Protein 3FCD (pdb70)

Nearest PDB structures (foldseek):
  3fcd-assembly1_A  TM=1.009E+00  e=1.773E-25  uncultured bacterium
  4nb1-assembly1_B  TM=3.952E-01  e=1.319E-06  Staphylococcus aureus subsp. aureus N315
  4nb0-assembly1_B  TM=3.942E-01  e=2.848E-06  Staphylococcus aureus subsp. aureus N315
  1npb-assembly2_D  TM=3.810E-01  e=2.848E-06  Serratia marcescens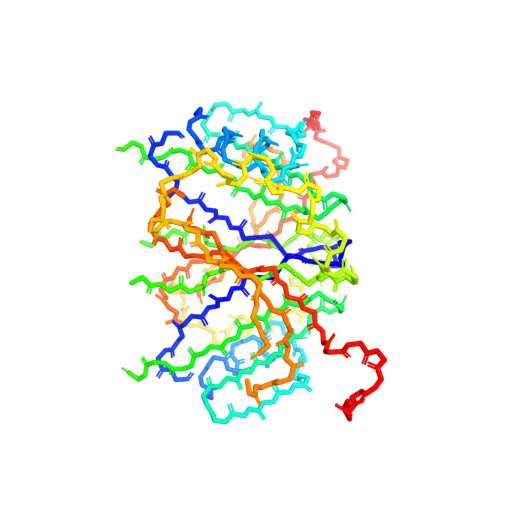
  4nb1-assembly1_A  TM=3.763E-01  e=5.771E-06  Staphylococcus aureus subsp. aureus N315

Radius of gyration: 18.08 Å; Cα contacts (8 Å, |Δi|>4): 474; chains: 2; bounding box: 39×31×52 Å

B-factor: mean 20.08, std 7.24, range [4.89, 47.61]

Solvent-accessible surface area: 12160 Å² total

CATH classification: 3.10.180.10

Secondary structure (DSSP, 8-state):
--EEEEEEEE---HHHIIIIIIT--EEEEEETTEEEEEETTEEEEEEE----EEEEEE-S-HHHHHHHHHHHHTTS-GGGEEEEE---SEEEEEE---S-EEEEEEE--TTS--/--EEEEEEEE---HHHIIIIIIT--EEEEEETTEEEEEETTEEEEEEE----EEEEEE-S-HHHHHHHHHHHHTTS-GGGB---B---SEEEEEE---S-EEEEEEE--TTS----

Organism: NCBI:txid77133

InterPro domains:
  IPR000335 Bleomycin resistance protein [cd08349] (8-121)
  IPR004360 Glyoxalase/fosfomycin resistance/dioxygenase domain [PF00903] (11-118)
  IPR029068 Glyoxalase/Bleomycin resistance protein/Dihydroxybiphenyl dioxygenase [G3DSA:3.10.180.10] (1-124)
  IPR029068 Glyoxalase/Bleomycin resistance protein/Dihydroxybiphenyl dioxygenase [SSF54593] (7-120)
  IPR037523 Vicinal oxygen chelate (VOC), core domain [PS51819] (3-122)

Structure (mmCIF, N/CA/C/O backbone):
data_3FCD
#
_entry.id   3FCD
#
_cell.length_a   45.630
_cell.length_b   37.277
_cell.length_c   72.117
_cell.angle_alpha   90.00
_cell.angle_beta   98.70
_cell.angle_gamma   90.00
#
_symmetry.space_group_name_H-M   'P 1 21 1'
#
loop_
_entity.id
_entity.type
_entity.pdbx_description
1 polymer Lyase
2 water water
#
loop_
_atom_site.group_PDB
_atom_site.id
_atom_site.type_symbol
_atom_site.label_atom_id
_atom_site.label_alt_id
_atom_site.label_comp_id
_atom_site.label_asym_id
_atom_site.label_entity_id
_atom_site.label_seq_id
_atom_site.pdbx_PDB_ins_code
_atom_site.Cartn_x
_atom_site.Cartn_y
_atom_site.Cartn_z
_atom_site.occupancy
_atom_site.B_iso_or_equiv
_atom_site.auth_seq_id
_atom_site.auth_comp_id
_atom_site.auth_asym_id
_atom_site.auth_atom_id
_atom_site.pdbx_PDB_model_num
ATOM 1 N N . ILE A 1 6 ? 5.966 9.512 43.596 1.00 25.33 4 ILE A N 1
ATOM 2 C CA . ILE A 1 6 ? 5.768 8.372 44.544 1.00 24.29 4 ILE A CA 1
ATOM 3 C C . ILE A 1 6 ? 4.833 8.817 45.663 1.00 24.03 4 ILE A C 1
ATOM 4 O O . ILE A 1 6 ? 5.241 9.514 46.591 1.00 25.01 4 ILE A O 1
ATOM 9 N N . HIS A 1 7 ? 3.580 8.393 45.578 1.00 21.19 5 HIS A N 1
ATOM 10 C CA . HIS A 1 7 ? 2.570 8.789 46.548 1.00 21.11 5 HIS A CA 1
ATOM 11 C C . HIS A 1 7 ? 2.519 8.001 47.854 1.00 20.00 5 HIS A C 1
ATOM 12 O O . HIS A 1 7 ? 2.351 8.587 48.923 1.00 18.98 5 HIS A O 1
ATOM 19 N N . GLN A 1 8 ? 2.655 6.681 47.774 1.00 16.90 6 GLN A N 1
ATOM 20 C CA . GLN A 1 8 ? 2.634 5.844 48.971 1.00 13.68 6 GLN A CA 1
ATOM 21 C C . GLN A 1 8 ? 3.053 4.416 48.658 1.00 12.81 6 GLN A C 1
ATOM 22 O O . GLN A 1 8 ? 3.123 4.013 47.498 1.00 10.00 6 GLN A O 1
ATOM 28 N N . ILE A 1 9 ? 3.366 3.673 49.713 1.00 10.78 7 ILE A N 1
ATOM 29 C CA . ILE A 1 9 ? 3.751 2.271 49.614 1.00 10.23 7 ILE A CA 1
ATOM 30 C C . ILE A 1 9 ? 2.710 1.562 50.466 1.00 8.97 7 ILE A C 1
ATOM 31 O O . ILE A 1 9 ? 2.693 1.723 51.679 1.00 9.61 7 ILE A O 1
ATOM 36 N N . THR A 1 10 ? 1.831 0.789 49.848 1.00 8.87 8 THR A N 1
ATOM 37 C CA . THR A 1 10 ? 0.817 0.120 50.647 1.00 8.86 8 THR A CA 1
ATOM 38 C C . THR A 1 10 ? 1.029 -1.370 50.752 1.00 8.78 8 THR A C 1
ATOM 39 O O . THR A 1 10 ? 1.390 -2.027 49.778 1.00 9.71 8 THR A O 1
ATOM 43 N N . PRO A 1 11 ? 0.822 -1.922 51.952 1.00 9.70 9 PRO A N 1
ATOM 44 C CA . PRO A 1 11 ? 0.981 -3.364 52.105 1.00 8.37 9 PRO A CA 1
ATOM 45 C C . PRO A 1 11 ? -0.218 -3.929 51.331 1.00 9.76 9 PRO A C 1
ATOM 46 O O . PRO A 1 11 ? -1.230 -3.240 51.177 1.00 9.97 9 PRO A O 1
ATOM 50 N N . PHE A 1 12 ? -0.111 -5.153 50.832 1.00 9.52 10 PHE A N 1
ATOM 51 C CA . PHE A 1 12 ? -1.229 -5.774 50.120 1.00 10.78 10 PHE A CA 1
ATOM 52 C C . PHE A 1 12 ? -1.403 -7.118 50.802 1.00 10.72 10 PHE A C 1
ATOM 53 O O . PHE A 1 12 ? -0.637 -8.052 50.563 1.00 13.14 10 PHE A O 1
ATOM 61 N N . LEU A 1 13 ? -2.403 -7.197 51.675 1.00 10.13 11 LEU A N 1
ATOM 62 C CA . LEU A 1 13 ? -2.659 -8.407 52.444 1.00 10.81 11 LEU A CA 1
ATOM 63 C C . LEU A 1 13 ? -3.660 -9.330 51.760 1.00 11.39 11 LEU A C 1
ATOM 64 O O . LEU A 1 13 ? -4.565 -8.873 51.079 1.00 10.77 11 LEU A O 1
ATOM 69 N N . HIS A 1 14 ? -3.468 -10.632 51.946 1.00 13.44 12 HIS A N 1
ATOM 70 C CA . HIS A 1 14 ? -4.343 -11.644 51.376 1.00 14.26 12 HIS A CA 1
ATOM 71 C C . HIS A 1 14 ? -4.957 -12.343 52.573 1.00 15.07 12 HIS A C 1
ATOM 72 O O . HIS A 1 14 ? -4.287 -13.109 53.269 1.00 17.16 12 HIS A O 1
ATOM 79 N N . ILE A 1 15 ? -6.235 -12.061 52.807 1.00 15.93 13 ILE A N 1
ATOM 80 C CA . ILE A 1 15 ? -6.949 -12.590 53.960 1.00 17.73 13 ILE A CA 1
ATOM 81 C C . ILE A 1 15 ? -8.072 -13.593 53.674 1.00 19.33 13 ILE A C 1
ATOM 82 O O . ILE A 1 15 ? -8.703 -13.552 52.620 1.00 19.44 13 ILE A O 1
ATOM 87 N N . PRO A 1 16 ? -8.330 -14.503 54.632 1.00 20.43 14 PRO A N 1
ATOM 88 C CA . PRO A 1 16 ? -9.340 -15.570 54.602 1.00 22.47 14 PRO A CA 1
ATOM 89 C C . PRO A 1 16 ? -10.786 -15.120 54.426 1.00 21.48 14 PRO A C 1
ATOM 90 O O . PRO A 1 16 ? -11.557 -15.763 53.716 1.00 23.44 14 PRO A O 1
ATOM 94 N N . ASP A 1 17 ? -11.153 -14.025 55.081 1.00 22.01 15 ASP A N 1
ATOM 95 C CA . ASP A 1 17 ? -12.525 -13.529 55.018 1.00 21.71 15 ASP A CA 1
ATOM 96 C C . ASP A 1 17 ? -12.584 -12.003 55.035 1.00 20.26 15 ASP A C 1
ATOM 97 O O . ASP A 1 17 ? -12.113 -11.368 55.978 1.00 20.56 15 ASP A O 1
ATOM 110 N N . GLN A 1 19 ? -15.174 -9.772 55.445 1.00 22.87 17 GLN A N 1
ATOM 111 C CA . GLN A 1 19 ? -15.896 -9.138 56.540 1.00 23.32 17 GLN A CA 1
ATOM 112 C C . GLN A 1 19 ? -15.100 -9.143 57.842 1.00 21.81 17 GLN A C 1
ATOM 113 O O . GLN A 1 19 ? -15.073 -8.149 58.556 1.00 20.76 17 GLN A O 1
ATOM 119 N N . GLU A 1 20 ? -14.449 -10.261 58.149 1.00 22.24 18 GLU A N 1
ATOM 120 C CA . GLU A 1 20 ? -13.660 -10.355 59.369 1.00 22.50 18 GLU A CA 1
ATOM 121 C C . GLU A 1 20 ? -12.478 -9.392 59.336 1.00 21.39 18 GLU A C 1
ATOM 122 O O . GLU A 1 20 ? -12.099 -8.796 60.344 1.00 19.90 18 GLU A O 1
ATOM 128 N N . ALA A 1 21 ? -11.893 -9.231 58.151 1.00 20.46 19 ALA A N 1
ATOM 129 C CA . ALA A 1 21 ? -10.757 -8.336 57.979 1.00 18.95 19 ALA A CA 1
ATOM 130 C C . ALA A 1 21 ? -11.216 -6.880 58.052 1.00 17.73 19 ALA A C 1
ATOM 131 O O . ALA A 1 21 ? -10.507 -6.026 58.579 1.00 18.23 19 ALA A O 1
ATOM 133 N N . LEU A 1 22 ? -12.407 -6.588 57.536 1.00 17.43 20 LEU A N 1
ATOM 134 C CA . LEU A 1 22 ? -12.895 -5.211 57.583 1.00 16.79 20 LEU A CA 1
ATOM 135 C C . LEU A 1 22 ? -13.236 -4.837 59.022 1.00 17.96 20 LEU A C 1
ATOM 136 O O . LEU A 1 22 ? -13.016 -3.705 59.450 1.00 19.18 20 LEU A O 1
ATOM 141 N N . THR A 1 23 ? -13.764 -5.800 59.770 1.00 18.98 21 THR A N 1
ATOM 142 C CA . THR A 1 23 ? -14.114 -5.566 61.164 1.00 21.67 21 THR A CA 1
ATOM 143 C C . THR A 1 23 ? -12.852 -5.199 61.939 1.00 19.60 21 THR A C 1
ATOM 144 O O . THR A 1 23 ? -12.859 -4.274 62.746 1.00 20.37 21 THR A O 1
ATOM 148 N N . LEU A 1 24 ? -11.763 -5.919 61.691 1.00 18.18 22 LEU A N 1
ATOM 149 C CA . LEU A 1 24 ? -10.514 -5.621 62.384 1.00 16.17 22 LEU A CA 1
ATOM 150 C C . LEU A 1 24 ? -9.951 -4.254 61.990 1.00 14.19 22 LEU A C 1
ATOM 151 O O . LEU A 1 24 ? -9.815 -3.362 62.825 1.00 13.38 22 LEU A O 1
ATOM 156 N N . PHE A 1 25 ? -9.631 -4.080 60.714 1.00 13.76 23 PHE A N 1
ATOM 157 C CA . PHE A 1 25 ? -9.052 -2.814 60.267 1.00 13.89 23 PHE A CA 1
ATOM 158 C C . PHE A 1 25 ? -9.926 -1.570 60.402 1.00 14.80 23 PHE A C 1
ATOM 159 O O . PHE A 1 25 ? -9.452 -0.527 60.857 1.00 14.68 23 PHE A O 1
ATOM 167 N N . CYS A 1 26 ? -11.191 -1.671 60.010 1.00 15.52 24 CYS A N 1
ATOM 168 C CA . CYS A 1 26 ? -12.090 -0.525 60.077 1.00 17.42 24 CYS A CA 1
ATOM 169 C C . CYS A 1 26 ? -12.701 -0.297 61.455 1.00 18.26 24 CYS A C 1
ATOM 170 O O . CYS A 1 26 ? -12.507 0.753 62.062 1.00 18.64 24 CYS A O 1
ATOM 173 N N . ASP A 1 27 ? -13.436 -1.285 61.949 1.00 20.56 25 ASP A N 1
ATOM 174 C CA . ASP A 1 27 ? -14.102 -1.159 63.241 1.00 22.57 25 ASP A CA 1
ATOM 175 C C . ASP A 1 27 ? -13.177 -1.129 64.455 1.00 21.06 25 ASP A C 1
ATOM 176 O O . ASP A 1 27 ? -13.435 -0.410 65.417 1.00 22.43 25 ASP A O 1
ATOM 181 N N . THR A 1 28 ? -12.087 -1.883 64.413 1.00 18.97 26 THR A N 1
ATOM 182 C CA . THR A 1 28 ? -11.179 -1.907 65.550 1.00 17.30 26 THR A CA 1
ATOM 183 C C . THR A 1 28 ? -10.005 -0.934 65.443 1.00 15.9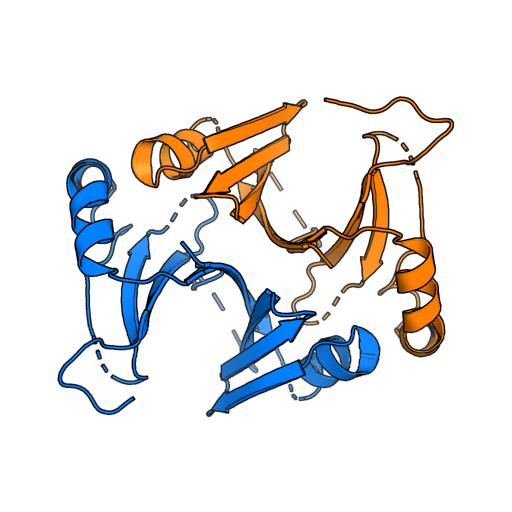0 26 THR A C 1
ATOM 184 O O . THR A 1 28 ? -9.742 -0.170 66.373 1.00 17.13 26 THR A O 1
ATOM 188 N N . LEU A 1 29 ? -9.318 -0.932 64.305 1.00 14.24 27 LEU A N 1
ATOM 189 C CA . LEU A 1 29 ? -8.163 -0.059 64.131 1.00 13.16 27 LEU A CA 1
ATOM 190 C C . LEU A 1 29 ? -8.449 1.334 63.565 1.00 13.10 27 LEU A C 1
ATOM 191 O O . LEU A 1 29 ? -7.586 2.203 63.606 1.00 14.41 27 LEU A O 1
ATOM 196 N N . GLY A 1 30 ? -9.646 1.545 63.036 1.00 15.50 28 GLY A N 1
ATOM 197 C CA . GLY A 1 30 ? -9.999 2.861 62.522 1.00 16.39 28 GLY A CA 1
ATOM 198 C C . GLY A 1 30 ? -9.814 3.158 61.046 1.00 15.95 28 GLY A C 1
ATOM 199 O O . GLY A 1 30 ? -9.920 4.312 60.635 1.00 16.72 28 GLY A O 1
ATOM 200 N N . PHE A 1 31 ? -9.536 2.143 60.239 1.00 16.53 29 PHE A N 1
ATOM 201 C CA . PHE A 1 31 ? -9.365 2.358 58.804 1.00 18.44 29 PHE A CA 1
ATOM 202 C C . PHE A 1 31 ? -10.702 2.666 58.139 1.00 20.66 29 PHE A C 1
ATOM 203 O O . PHE A 1 31 ? -11.756 2.299 58.656 1.00 20.31 29 PHE A O 1
ATOM 211 N N . GLU A 1 32 ? -10.639 3.329 56.986 1.00 22.84 30 GLU A N 1
ATOM 212 C CA . GLU A 1 32 ? -11.823 3.663 56.199 1.00 25.26 30 GLU A CA 1
ATOM 213 C C . GLU A 1 32 ? -11.809 2.880 54.893 1.00 25.33 30 GLU A C 1
ATOM 214 O O . GLU A 1 32 ? -10.810 2.882 54.175 1.00 25.23 30 GLU A O 1
ATOM 220 N N . LEU A 1 33 ? -12.913 2.200 54.592 1.00 25.26 31 LEU A N 1
ATOM 221 C CA . LEU A 1 33 ? -13.014 1.444 53.350 1.00 26.18 31 LEU A CA 1
ATOM 222 C C . LEU A 1 33 ? -13.260 2.497 52.273 1.00 26.52 31 LEU A C 1
ATOM 223 O O . LEU A 1 33 ? -14.182 3.300 52.393 1.00 28.22 31 LEU A O 1
ATOM 228 N N . LYS A 1 34 ? -12.423 2.516 51.239 1.00 25.95 32 LYS A N 1
ATOM 229 C CA . LYS A 1 34 ? -12.563 3.505 50.171 1.00 26.05 32 LYS A CA 1
ATOM 230 C C . LYS A 1 34 ? -13.084 2.909 48.872 1.00 26.45 32 LYS A C 1
ATOM 231 O O . LYS A 1 34 ? -13.618 3.615 48.029 1.00 27.91 32 LYS A O 1
ATOM 237 N N . TYR A 1 35 ? -12.913 1.610 48.696 1.00 26.51 33 TYR A N 1
ATOM 238 C CA . TYR A 1 35 ? -13.393 0.962 47.486 1.00 26.34 33 TYR A CA 1
ATOM 239 C C . TYR A 1 35 ? -13.362 -0.527 47.685 1.00 25.98 33 TYR A C 1
ATOM 240 O O . TYR A 1 35 ? -12.449 -1.057 48.310 1.00 23.37 33 TYR A O 1
ATOM 249 N N . ARG A 1 36 ? -14.363 -1.205 47.146 1.00 27.02 34 ARG A N 1
ATOM 250 C CA . ARG A 1 36 ? -14.413 -2.649 47.244 1.00 27.22 34 ARG A CA 1
ATOM 251 C C . ARG A 1 36 ? -15.028 -3.233 45.977 1.00 28.69 34 ARG A C 1
ATOM 252 O O . ARG A 1 36 ? -15.942 -2.640 45.390 1.00 30.62 34 ARG A O 1
ATOM 260 N N . HIS A 1 37 ? -14.500 -4.376 45.544 1.00 28.73 35 HIS A N 1
ATOM 261 C CA . HIS A 1 37 ? -15.007 -5.070 44.358 1.00 29.03 35 HIS A CA 1
ATOM 262 C C . HIS A 1 37 ? -14.551 -6.511 44.328 1.00 29.73 35 HIS A C 1
ATOM 263 O O . HIS A 1 37 ? -13.339 -6.800 44.299 1.00 28.69 35 HIS A O 1
ATOM 270 N N . SER A 1 38 ? -15.523 -7.415 44.302 1.00 28.99 36 SER A N 1
ATOM 271 C CA . SER A 1 38 ? -15.220 -8.830 44.293 1.00 30.25 36 SER A CA 1
ATOM 272 C C . SER A 1 38 ? -14.559 -9.122 45.623 1.00 28.60 36 SER A C 1
ATOM 273 O O . SER A 1 38 ? -15.104 -8.807 46.680 1.00 28.10 36 SER A O 1
ATOM 276 N N . ASN A 1 39 ? -13.366 -9.687 45.573 1.00 27.75 37 ASN A N 1
ATOM 277 C CA . ASN A 1 39 ? -12.652 -9.995 46.797 1.00 26.63 37 ASN A CA 1
ATOM 278 C C . ASN A 1 39 ? -11.551 -8.971 47.088 1.00 25.04 37 ASN A C 1
ATOM 279 O O . ASN A 1 39 ? -10.707 -9.192 47.954 1.00 24.58 37 ASN A O 1
ATOM 284 N N . TYR A 1 40 ? -11.572 -7.846 46.380 1.00 24.52 38 TYR A N 1
ATOM 285 C CA . TYR A 1 40 ? -10.569 -6.799 46.576 1.00 23.81 38 TYR A CA 1
ATOM 286 C C . TYR A 1 40 ? -11.136 -5.582 47.295 1.00 22.83 38 TYR A C 1
ATOM 287 O O . TYR A 1 40 ? -12.282 -5.198 47.076 1.00 23.41 38 TYR A O 1
ATOM 296 N N . ALA A 1 41 ? -10.322 -4.986 48.164 1.00 21.39 39 ALA A N 1
ATOM 297 C CA . ALA A 1 41 ? -10.727 -3.802 48.911 1.00 21.01 39 ALA A CA 1
ATOM 298 C C . ALA A 1 41 ? -9.542 -2.877 49.136 1.00 19.58 39 ALA A C 1
ATOM 299 O O . ALA A 1 41 ? -8.411 -3.333 49.304 1.00 19.74 39 ALA A O 1
ATOM 301 N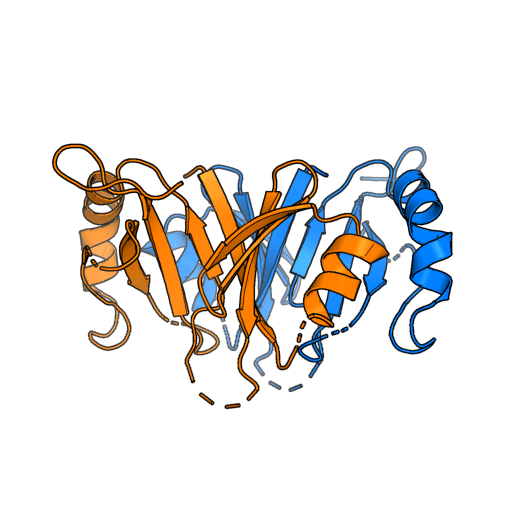 N . TYR A 1 42 ? -9.808 -1.575 49.131 1.00 19.06 40 TYR A N 1
ATOM 302 C CA . TYR A 1 42 ? -8.774 -0.577 49.367 1.00 18.25 40 TYR A CA 1
ATOM 303 C C . TYR A 1 42 ? -9.205 0.342 50.508 1.00 19.88 40 TYR A C 1
ATOM 304 O O . TYR A 1 42 ? -10.221 1.031 50.411 1.00 20.41 40 TYR A O 1
ATOM 313 N N . LEU A 1 43 ? -8.434 0.348 51.592 1.00 17.66 41 LEU A N 1
ATOM 314 C CA . LEU A 1 43 ? -8.754 1.183 52.742 1.00 18.26 41 LEU A CA 1
ATOM 315 C C . LEU A 1 43 ? -7.650 2.184 53.024 1.00 16.78 41 LEU A C 1
ATOM 316 O O . LEU A 1 43 ? -6.551 2.090 52.471 1.00 17.85 41 LEU A O 1
ATOM 321 N N . GLU A 1 44 ? -7.958 3.151 53.878 1.00 16.39 42 GLU A N 1
ATOM 322 C CA . GLU A 1 44 ? -6.996 4.167 54.260 1.00 15.86 42 GLU A CA 1
ATOM 323 C C . GLU A 1 44 ? -7.138 4.513 55.728 1.00 17.83 42 GLU A C 1
ATOM 324 O O . GLU A 1 44 ? -8.245 4.544 56.273 1.00 17.59 42 GLU A O 1
ATOM 330 N N . LEU A 1 45 ? -6.001 4.757 56.365 1.00 18.56 43 LEU A N 1
ATOM 331 C CA . LEU A 1 45 ? -5.961 5.164 57.761 1.00 19.51 43 LEU A CA 1
ATOM 332 C C . LEU A 1 45 ? -5.305 6.536 57.711 1.00 19.93 43 LEU A C 1
ATOM 333 O O . LEU A 1 45 ? -4.120 6.652 57.401 1.00 18.48 43 LEU A O 1
ATOM 338 N N . SER A 1 46 ? -6.078 7.578 57.986 1.00 20.43 44 SER A N 1
ATOM 339 C CA . SER A 1 46 ? -5.537 8.929 57.946 1.00 20.82 44 SER A CA 1
ATOM 340 C C . SER A 1 46 ? -4.839 9.171 56.598 1.00 19.63 44 SER A C 1
ATOM 341 O O . SER A 1 46 ? -3.737 9.712 56.540 1.00 18.83 44 SER A O 1
ATOM 344 N N . GLY A 1 47 ? -5.483 8.739 55.515 1.00 20.23 45 GLY A N 1
ATOM 345 C CA . GLY A 1 47 ? -4.927 8.932 54.183 1.00 20.05 45 GLY A CA 1
ATOM 346 C C . GLY A 1 47 ? -3.847 7.963 53.722 1.00 20.29 45 GLY A C 1
ATOM 347 O O . GLY A 1 47 ? -3.353 8.074 52.598 1.00 20.36 45 GLY A O 1
ATOM 348 N N . CYS A 1 48 ? -3.468 7.021 54.575 1.00 18.98 46 CYS A N 1
ATOM 349 C CA . CYS A 1 48 ? -2.437 6.046 54.216 1.00 17.29 46 CYS A CA 1
ATOM 350 C C . CYS A 1 48 ? -3.101 4.762 53.740 1.00 16.19 46 CYS A C 1
ATOM 351 O O . CYS A 1 48 ? -3.935 4.190 54.438 1.00 14.85 46 CYS A O 1
ATOM 354 N N . GLY A 1 49 ? -2.719 4.309 52.550 1.00 13.39 47 GLY A N 1
ATOM 355 C CA . GLY A 1 49 ? -3.328 3.126 51.976 1.00 13.50 47 GLY A CA 1
ATOM 356 C C . GLY A 1 49 ? -2.950 1.744 52.477 1.00 13.80 47 GLY A C 1
ATOM 357 O O . GLY A 1 49 ? -1.837 1.499 52.943 1.00 14.05 47 GLY A O 1
ATOM 358 N N . LEU A 1 50 ? -3.922 0.848 52.372 1.00 14.09 48 LEU A N 1
ATOM 359 C CA . LEU A 1 50 ? -3.789 -0.556 52.739 1.00 13.83 48 LEU A CA 1
ATOM 360 C C . LEU A 1 50 ? -4.730 -1.310 51.796 1.00 15.00 48 LEU A C 1
ATOM 361 O O . LEU A 1 50 ? -5.911 -0.982 51.695 1.00 16.35 48 LEU A O 1
ATOM 366 N N . ARG A 1 51 ? -4.205 -2.311 51.100 1.00 13.44 49 ARG A N 1
ATOM 367 C CA . ARG A 1 51 ? -5.015 -3.087 50.175 1.00 15.03 49 ARG A CA 1
ATOM 368 C C . ARG A 1 51 ? -5.275 -4.481 50.728 1.00 15.69 49 ARG A C 1
ATOM 369 O O . ARG A 1 51 ? -4.427 -5.040 51.421 1.00 13.36 49 ARG A O 1
ATOM 377 N N . LEU A 1 52 ? -6.446 -5.038 50.414 1.00 14.56 50 LEU A N 1
ATOM 378 C CA . LEU A 1 52 ? -6.824 -6.364 50.879 1.00 16.11 50 LEU A CA 1
ATOM 379 C C . LEU A 1 52 ? -7.409 -7.219 49.759 1.00 16.38 50 LEU A C 1
ATOM 380 O O . LEU A 1 52 ? -8.068 -6.709 48.852 1.00 14.90 50 LEU A O 1
ATOM 385 N N . LEU A 1 53 ? -7.147 -8.521 49.829 1.00 17.91 51 LEU A N 1
ATOM 386 C CA . LEU A 1 53 ? -7.681 -9.466 48.857 1.00 19.24 51 LEU A CA 1
ATOM 387 C C . LEU A 1 53 ? -8.099 -10.723 49.619 1.00 19.67 51 LEU A C 1
ATOM 388 O O . LEU A 1 53 ? -7.333 -11.273 50.412 1.00 18.05 51 LEU A O 1
ATOM 393 N N . GLU A 1 54 ? -9.332 -11.167 49.401 1.00 22.02 52 GLU A N 1
ATOM 394 C CA . GLU A 1 54 ? -9.806 -12.371 50.083 1.00 23.82 52 GLU A CA 1
ATOM 395 C C . GLU A 1 54 ? -9.493 -13.627 49.335 1.00 24.93 52 GLU A C 1
ATOM 396 O O . GLU A 1 54 ? -9.855 -13.791 48.160 1.00 26.60 52 GLU A O 1
ATOM 402 N N . GLU A 1 55 ? -8.828 -14.529 50.043 1.00 27.13 53 GLU A N 1
ATOM 403 C CA . GLU A 1 55 ? -8.434 -15.821 49.506 1.00 30.01 53 GLU A CA 1
ATOM 404 C C . GLU A 1 55 ? -8.957 -16.872 50.480 1.00 32.42 53 GLU A C 1
ATOM 405 O O . GLU A 1 55 ? -8.217 -17.396 51.320 1.00 31.92 53 GLU A O 1
ATOM 411 N N . PRO A 1 56 ? -10.261 -17.195 50.370 1.00 34.00 54 PRO A N 1
ATOM 412 C CA . PRO A 1 56 ? -10.943 -18.169 51.230 1.00 35.25 54 PRO A CA 1
ATOM 413 C C . PRO A 1 56 ? -10.098 -19.335 51.777 1.00 36.56 54 PRO A C 1
ATOM 414 O O . PRO A 1 56 ? -9.316 -19.986 51.065 1.00 38.72 54 PRO A O 1
ATOM 418 N N . ALA A 1 66 ? 2.877 -17.436 45.634 1.00 25.21 64 ALA A N 1
ATOM 419 C CA . ALA A 1 66 ? 3.436 -16.086 45.650 1.00 26.16 64 ALA A CA 1
ATOM 420 C C . ALA A 1 66 ? 2.462 -15.102 45.017 1.00 24.55 64 ALA A C 1
ATOM 421 O O . ALA A 1 66 ? 1.790 -15.429 44.040 1.00 26.50 64 ALA A O 1
ATOM 423 N N . ARG A 1 67 ? 2.389 -13.900 45.580 1.00 23.59 65 ARG A N 1
ATOM 424 C CA . ARG A 1 67 ? 1.515 -12.855 45.055 1.00 22.49 65 ARG A CA 1
ATOM 425 C C . ARG A 1 67 ? 2.000 -11.457 45.433 1.00 19.64 65 ARG A C 1
ATOM 426 O O . ARG A 1 67 ? 3.047 -11.308 46.058 1.00 17.27 65 ARG A O 1
ATOM 434 N N . VAL A 1 68 ? 1.230 -10.441 45.048 1.00 15.98 66 VAL A N 1
ATOM 435 C CA . VAL A 1 68 ? 1.581 -9.052 45.335 1.00 13.90 66 VAL A CA 1
ATOM 436 C C . VAL A 1 68 ? 1.352 -8.713 46.805 1.00 12.90 66 VAL A C 1
ATOM 437 O O . VAL A 1 68 ? 0.223 -8.752 47.290 1.00 14.33 66 VAL A O 1
ATOM 441 N N . ALA A 1 69 ? 2.433 -8.377 47.500 1.00 11.22 67 ALA A N 1
ATOM 442 C CA . ALA A 1 69 ? 2.377 -8.036 48.915 1.00 10.26 67 ALA A CA 1
ATOM 443 C C . ALA A 1 69 ? 2.630 -6.548 49.129 1.00 10.37 67 ALA A C 1
ATOM 444 O O . ALA A 1 69 ? 2.450 -6.036 50.230 1.00 11.26 67 ALA A O 1
ATOM 446 N N . ILE A 1 70 ? 3.057 -5.862 48.074 1.00 8.58 68 ILE A N 1
ATOM 447 C CA . ILE A 1 70 ? 3.320 -4.433 48.156 1.00 8.66 68 ILE A CA 1
ATOM 448 C C . ILE A 1 70 ? 2.857 -3.750 46.881 1.00 9.69 68 ILE A C 1
ATOM 449 O O . ILE A 1 70 ? 3.084 -4.251 45.783 1.00 8.26 68 ILE A O 1
ATOM 454 N N . CYS A 1 71 ? 2.196 -2.611 47.049 1.00 9.24 69 CYS A N 1
ATOM 455 C CA . CYS A 1 71 ? 1.720 -1.812 45.932 1.00 12.60 69 CYS A CA 1
ATOM 456 C C . CYS A 1 71 ? 2.209 -0.394 46.114 1.00 13.23 69 CYS A C 1
ATOM 457 O O . CYS A 1 71 ? 1.871 0.250 47.108 1.00 12.59 69 CYS A O 1
ATOM 460 N N . ILE A 1 72 ? 2.992 0.101 45.156 1.00 11.59 70 ILE A N 1
ATOM 461 C CA . ILE A 1 72 ? 3.500 1.464 45.233 1.00 10.82 70 ILE A CA 1
ATOM 462 C C . ILE A 1 72 ? 2.722 2.359 44.259 1.00 12.51 70 ILE A C 1
ATOM 463 O O . ILE A 1 72 ? 2.856 2.242 43.034 1.00 11.68 70 ILE A O 1
ATOM 468 N N . ASP A 1 73 ? 1.887 3.230 44.824 1.00 11.70 71 ASP A N 1
ATOM 469 C CA . ASP A 1 73 ? 1.059 4.144 44.036 1.00 14.25 71 ASP A CA 1
ATOM 470 C C . ASP A 1 73 ? 1.886 5.318 43.537 1.00 14.13 71 ASP A C 1
ATOM 471 O O . ASP A 1 73 ? 2.516 6.022 44.321 1.00 14.34 71 ASP A O 1
ATOM 476 N N . VAL A 1 74 ? 1.885 5.520 42.224 1.00 15.79 72 VAL A N 1
ATOM 477 C CA . VAL A 1 74 ? 2.650 6.608 41.630 1.00 15.83 72 VAL A CA 1
ATOM 478 C C . VAL 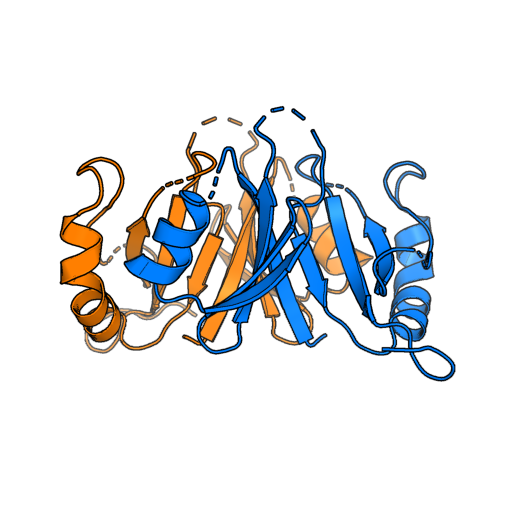A 1 74 ? 1.857 7.351 40.558 1.00 17.51 72 VAL A C 1
ATOM 479 O O . VAL A 1 74 ? 0.747 6.964 40.191 1.00 18.98 72 VAL A O 1
ATOM 483 N N . SER A 1 75 ? 2.444 8.432 40.073 1.00 19.79 73 SER A N 1
ATOM 484 C CA . SER A 1 75 ? 1.858 9.229 39.006 1.00 22.22 73 SER A CA 1
ATOM 485 C C . SER A 1 75 ? 2.869 9.129 37.870 1.00 21.67 73 SER A C 1
ATOM 486 O O . SER A 1 75 ? 4.062 8.967 38.118 1.00 22.01 73 SER A O 1
ATOM 489 N N . ASP A 1 76 ? 2.406 9.199 36.629 1.00 23.19 74 ASP A N 1
ATOM 490 C CA . ASP A 1 76 ? 3.314 9.118 35.493 1.00 23.16 74 ASP A CA 1
ATOM 491 C C . ASP A 1 76 ? 4.193 7.872 35.625 1.00 22.22 74 ASP A C 1
ATOM 492 O O . ASP A 1 76 ? 5.421 7.965 35.667 1.00 21.37 74 ASP A O 1
ATOM 497 N N . ILE A 1 77 ? 3.559 6.708 35.685 1.00 21.06 75 ILE A N 1
ATOM 498 C CA . ILE A 1 77 ? 4.286 5.455 35.826 1.00 20.72 75 ILE A CA 1
ATOM 499 C C . ILE A 1 77 ? 5.147 5.168 34.597 1.00 20.11 75 ILE A C 1
ATOM 500 O O . ILE A 1 77 ? 6.099 4.398 34.667 1.00 19.97 75 ILE A O 1
ATOM 505 N N . ASP A 1 78 ? 4.818 5.792 33.471 1.00 21.25 76 ASP A N 1
ATOM 506 C CA . ASP A 1 78 ? 5.599 5.582 32.259 1.00 21.84 76 ASP A CA 1
ATOM 507 C C . ASP A 1 78 ? 6.984 6.212 32.370 1.00 20.16 76 ASP A C 1
ATOM 508 O O . ASP A 1 78 ? 7.965 5.627 31.922 1.00 18.88 76 ASP A O 1
ATOM 513 N N . SER A 1 79 ? 7.073 7.394 32.973 1.00 19.55 77 SER A N 1
ATOM 514 C CA . SER A 1 79 ? 8.373 8.048 33.131 1.00 19.02 77 SER A CA 1
ATOM 515 C C . SER A 1 79 ? 9.227 7.283 34.138 1.00 17.75 77 SER A C 1
ATOM 516 O O . SER A 1 79 ? 10.439 7.129 33.960 1.00 16.53 77 SER A O 1
ATOM 519 N N . LEU A 1 80 ? 8.584 6.802 35.198 1.00 17.68 78 LEU A N 1
ATOM 520 C CA . LEU A 1 80 ? 9.275 6.045 36.238 1.00 15.88 78 LEU A CA 1
ATOM 521 C C . LEU A 1 80 ? 9.836 4.743 35.672 1.00 15.61 78 LEU A C 1
ATOM 522 O O . LEU A 1 80 ? 10.974 4.380 35.948 1.00 13.02 78 LEU A O 1
ATOM 527 N N . HIS A 1 81 ? 9.029 4.032 34.894 1.00 15.39 79 HIS A N 1
ATOM 528 C CA . HIS A 1 81 ? 9.480 2.779 34.306 1.00 16.52 79 HIS A CA 1
ATOM 529 C C . HIS A 1 81 ? 10.735 3.024 33.480 1.00 17.08 79 HIS A C 1
ATOM 530 O O . HIS A 1 81 ? 11.704 2.269 33.558 1.00 16.06 79 HIS A O 1
ATOM 537 N N . THR A 1 82 ? 10.712 4.095 32.692 1.00 16.70 80 THR A N 1
ATOM 538 C CA . THR A 1 82 ? 11.854 4.444 31.855 1.00 15.81 80 THR A CA 1
ATOM 539 C C . THR A 1 82 ? 13.111 4.656 32.688 1.00 14.54 80 THR A C 1
ATOM 540 O O . THR A 1 82 ? 14.191 4.197 32.315 1.00 12.53 80 THR A O 1
ATOM 544 N N . LYS A 1 83 ? 12.970 5.334 33.823 1.00 15.48 81 LYS A N 1
ATOM 545 C CA . LYS A 1 83 ? 14.116 5.598 34.694 1.00 15.26 81 LYS A CA 1
ATOM 546 C C . LYS A 1 83 ? 14.681 4.327 35.337 1.00 15.98 81 LYS A C 1
ATOM 547 O O . LYS A 1 83 ? 15.891 4.211 35.554 1.00 16.53 81 LYS A O 1
ATOM 553 N N . LEU A 1 84 ? 13.806 3.376 35.647 1.00 14.40 82 LEU A N 1
ATOM 554 C CA . LEU A 1 84 ? 14.238 2.126 36.267 1.00 15.10 82 LEU A CA 1
ATOM 555 C C . LEU A 1 84 ? 14.609 1.041 35.248 1.00 15.67 82 LEU A C 1
ATOM 556 O O . LEU A 1 84 ? 15.287 0.074 35.595 1.00 16.96 82 LEU A O 1
ATOM 561 N N . SER A 1 85 ? 14.175 1.217 34.000 1.00 17.38 83 SER A N 1
ATOM 562 C CA . SER A 1 85 ? 14.412 0.241 32.930 1.00 19.19 83 SER A CA 1
ATOM 563 C C . SER A 1 85 ? 15.804 -0.381 32.839 1.00 19.55 83 SER A C 1
ATOM 564 O O . SER A 1 85 ? 15.933 -1.609 32.795 1.00 18.83 83 SER A O 1
ATOM 567 N N . PRO A 1 86 ? 16.861 0.449 32.789 1.00 18.67 84 PRO A N 1
ATOM 568 C CA . PRO A 1 86 ? 18.224 -0.083 32.704 1.00 17.94 84 PRO A CA 1
ATOM 569 C C . PRO A 1 86 ? 18.533 -1.082 33.820 1.00 16.68 84 PRO A C 1
ATOM 570 O O . PRO A 1 86 ? 19.115 -2.137 33.571 1.00 15.69 84 PRO A O 1
ATOM 574 N N . ALA A 1 87 ? 18.148 -0.739 35.050 1.00 13.68 85 ALA A N 1
ATOM 575 C CA . ALA A 1 87 ? 18.391 -1.612 36.196 1.00 14.29 85 ALA A CA 1
ATOM 576 C C . ALA A 1 87 ? 17.460 -2.820 36.177 1.00 13.82 85 ALA A C 1
ATOM 577 O O . ALA A 1 87 ? 17.841 -3.911 36.586 1.00 17.34 85 ALA A O 1
ATOM 579 N N . LEU A 1 88 ? 16.236 -2.619 35.710 1.00 15.31 86 LEU A N 1
ATOM 580 C CA . LEU A 1 88 ? 15.276 -3.709 35.636 1.00 15.36 86 LEU A CA 1
ATOM 581 C C . LEU A 1 88 ? 15.772 -4.761 34.635 1.00 16.12 86 LEU A C 1
ATOM 582 O O . LEU A 1 88 ? 15.488 -5.954 34.775 1.00 15.80 86 LEU A O 1
ATOM 587 N N . GLU A 1 89 ? 16.530 -4.310 33.638 1.00 17.71 87 GLU A N 1
ATOM 588 C CA . GLU A 1 89 ? 17.080 -5.199 32.613 1.00 20.80 87 GLU A CA 1
ATO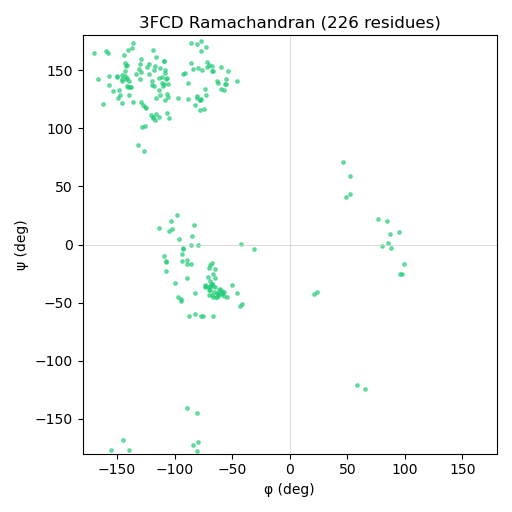M 589 C C . GLU A 1 89 ? 18.137 -6.159 33.155 1.00 19.86 87 GLU A C 1
ATOM 590 O O . GLU A 1 89 ? 18.484 -7.133 32.487 1.00 20.64 87 GLU A O 1
ATOM 596 N N . ASN A 1 90 ? 18.659 -5.887 34.348 1.00 19.33 88 ASN A N 1
ATOM 597 C CA . ASN A 1 90 ? 19.671 -6.760 34.939 1.00 20.88 88 ASN A CA 1
ATOM 598 C C . ASN A 1 90 ? 19.061 -7.823 35.853 1.00 20.74 88 ASN A C 1
ATOM 599 O O . ASN A 1 90 ? 19.770 -8.695 36.368 1.00 18.88 88 ASN A O 1
ATOM 604 N N . LEU A 1 91 ? 17.746 -7.761 36.045 1.00 18.26 89 LEU A N 1
ATOM 605 C CA . LEU A 1 91 ? 17.069 -8.729 36.902 1.00 17.56 89 LEU A CA 1
ATOM 606 C C . LEU A 1 91 ? 16.704 -9.975 36.113 1.00 16.93 89 LEU A C 1
ATOM 607 O O . LEU A 1 91 ? 16.578 -9.923 34.894 1.00 16.30 89 LEU A O 1
ATOM 612 N N . PRO A 1 92 ? 16.533 -11.117 36.804 1.00 17.31 90 PRO A N 1
ATOM 613 C CA . PRO A 1 92 ? 16.165 -12.348 36.105 1.00 18.59 90 PRO A CA 1
ATOM 614 C C . PRO A 1 92 ? 14.870 -12.073 35.349 1.00 19.07 90 PRO A C 1
ATOM 615 O O . PRO A 1 92 ? 13.929 -11.501 35.899 1.00 19.17 90 PRO A O 1
ATOM 619 N N . ALA A 1 93 ? 14.829 -12.470 34.086 1.00 20.43 91 ALA A N 1
ATOM 620 C CA . ALA A 1 93 ? 13.663 -12.251 33.239 1.00 21.18 91 ALA A CA 1
ATOM 621 C C . ALA A 1 93 ? 12.308 -12.591 33.872 1.00 22.80 91 ALA A C 1
ATOM 622 O O . ALA A 1 93 ? 11.333 -11.858 33.694 1.00 23.20 91 ALA A O 1
ATOM 624 N N . ASP A 1 94 ? 12.236 -13.699 34.602 1.00 23.58 92 ASP A N 1
ATOM 625 C CA . ASP A 1 94 ? 10.978 -14.112 35.219 1.00 24.81 92 ASP A CA 1
ATOM 626 C C . ASP A 1 94 ? 10.660 -13.358 36.506 1.00 23.22 92 ASP A C 1
ATOM 627 O O . ASP A 1 94 ? 9.633 -13.608 37.140 1.00 23.75 92 ASP A O 1
ATOM 632 N N . GLN A 1 95 ? 11.542 -12.445 36.896 1.00 19.60 93 GLN A N 1
ATOM 633 C CA . GLN A 1 95 ? 11.334 -11.667 38.110 1.00 17.65 93 GLN A CA 1
ATOM 634 C C . GLN A 1 95 ? 10.892 -10.236 37.829 1.00 15.72 93 GLN A C 1
ATOM 635 O O . GLN A 1 95 ? 10.875 -9.384 38.720 1.00 14.11 93 GLN A O 1
ATOM 641 N N . VAL A 1 96 ? 10.527 -9.979 36.581 1.00 14.85 94 VAL A N 1
ATOM 642 C CA . VAL A 1 96 ? 10.071 -8.657 36.186 1.00 15.09 94 VAL A CA 1
ATOM 643 C C . VAL A 1 96 ? 8.993 -8.737 35.110 1.00 16.65 94 VAL A C 1
ATOM 644 O O . VAL A 1 96 ? 9.045 -9.582 34.214 1.00 16.49 94 VAL A O 1
ATOM 648 N N . GLU A 1 97 ? 7.995 -7.869 35.222 1.00 15.26 95 GLU A N 1
ATOM 649 C CA . GLU A 1 97 ? 6.905 -7.824 34.257 1.00 16.48 95 GLU A CA 1
ATOM 650 C C . GLU A 1 97 ? 6.885 -6.436 33.623 1.00 18.24 95 GLU A C 1
ATOM 651 O O . GLU A 1 97 ? 7.118 -5.437 34.296 1.00 16.87 95 GLU A O 1
ATOM 657 N N . PRO A 1 98 ? 6.618 -6.359 32.311 1.00 20.32 96 PRO A N 1
ATOM 658 C CA . PRO A 1 98 ? 6.576 -5.077 31.602 1.00 19.99 96 PRO A CA 1
ATOM 659 C C . PRO A 1 98 ? 5.336 -4.255 31.941 1.00 20.49 96 PRO A C 1
ATOM 660 O O . PRO A 1 98 ? 4.409 -4.739 32.588 1.00 18.27 96 PRO A O 1
ATOM 664 N N . LEU A 1 99 ? 5.330 -3.004 31.503 1.00 20.33 97 LEU A N 1
ATOM 665 C CA . LEU A 1 99 ? 4.194 -2.132 31.734 1.00 21.26 97 LEU A CA 1
ATOM 666 C C . LEU A 1 99 ? 3.000 -2.749 31.017 1.00 23.26 97 LEU A C 1
ATOM 667 O O . LEU A 1 99 ? 3.135 -3.253 29.899 1.00 24.10 97 LEU A O 1
ATOM 672 N N . LYS A 1 100 ? 1.837 -2.720 31.656 1.00 23.42 98 LYS A N 1
ATOM 673 C CA . LYS A 1 100 ? 0.635 -3.283 31.053 1.00 24.34 98 LYS A CA 1
ATOM 674 C C . LYS A 1 100 ? -0.627 -2.670 31.643 1.00 24.43 98 LYS A C 1
ATOM 675 O O . LYS A 1 100 ? -0.723 -2.476 32.857 1.00 24.48 98 LYS A O 1
ATOM 681 N N . ASN A 1 101 ? -1.592 -2.360 30.779 1.00 23.98 99 ASN A N 1
ATOM 682 C CA . ASN A 1 101 ? -2.861 -1.785 31.220 1.00 23.83 99 ASN A CA 1
ATOM 683 C C . ASN A 1 101 ? -3.791 -2.883 31.731 1.00 24.28 99 ASN A C 1
ATOM 684 O O . ASN A 1 101 ? -4.087 -3.851 31.026 1.00 24.27 99 ASN A O 1
ATOM 697 N N . PRO A 1 103 ? -7.412 -4.505 33.305 1.00 25.39 101 PRO A N 1
ATOM 698 C CA . PRO A 1 103 ? -8.869 -4.402 33.181 1.00 25.97 101 PRO A CA 1
ATOM 699 C C . PRO A 1 103 ? -9.517 -3.705 34.372 1.00 25.12 101 PRO A C 1
ATOM 700 O O . PRO A 1 103 ? -10.670 -3.287 34.296 1.00 26.22 101 PRO A O 1
ATOM 704 N N . TYR A 1 104 ? -8.774 -3.571 35.469 1.00 24.91 102 TYR A N 1
ATOM 705 C CA . TYR A 1 104 ? -9.310 -2.910 36.651 1.00 22.66 102 TYR A CA 1
ATOM 706 C C . TYR A 1 104 ? -8.920 -1.444 36.798 1.00 22.05 102 TYR A C 1
ATOM 707 O O . TYR A 1 104 ? -8.882 -0.913 37.909 1.00 21.72 102 TYR A O 1
ATOM 716 N N . GLY A 1 105 ? -8.624 -0.800 35.669 1.00 21.65 103 GLY A N 1
ATOM 717 C CA . GLY A 1 105 ? -8.303 0.619 35.670 1.00 22.78 103 GLY A CA 1
ATOM 718 C C . GLY A 1 105 ? -6.946 1.130 36.122 1.00 22.14 103 GLY A C 1
ATOM 719 O O . GLY A 1 105 ? -6.825 2.304 36.471 1.00 24.07 103 GLY A O 1
ATOM 720 N N . GLN A 1 106 ? -5.922 0.285 36.099 1.00 22.55 104 GLN A N 1
ATOM 721 C CA . GLN A 1 106 ? -4.589 0.712 36.509 1.00 21.46 104 GLN A CA 1
ATOM 722 C C . GLN A 1 106 ? -3.559 0.297 35.471 1.00 20.48 104 GLN A C 1
ATOM 723 O O . GLN A 1 106 ? -3.752 -0.692 34.768 1.00 20.97 104 GLN A O 1
ATOM 729 N N . ARG A 1 107 ? -2.480 1.071 35.369 1.00 19.41 105 ARG A N 1
ATOM 730 C CA . ARG A 1 107 ? -1.369 0.750 34.476 1.00 18.79 105 ARG A CA 1
ATOM 731 C C . ARG A 1 107 ? -0.296 0.347 35.481 1.00 18.59 105 ARG A C 1
ATOM 732 O O . ARG A 1 107 ? 0.019 1.112 36.390 1.00 16.77 105 ARG A O 1
ATOM 740 N N . GLU A 1 108 ? 0.253 -0.852 35.334 1.00 17.53 106 GLU A N 1
ATOM 741 C CA . GLU A 1 108 ? 1.238 -1.324 36.300 1.00 16.96 106 GLU A CA 1
ATOM 742 C C . GLU A 1 108 ? 2.354 -2.155 35.700 1.00 15.97 106 GLU A C 1
ATOM 743 O O . GLU A 1 108 ? 2.258 -2.639 34.572 1.00 15.07 106 GLU A O 1
ATOM 749 N N . PHE A 1 109 ? 3.426 -2.295 36.474 1.00 14.68 107 PHE A N 1
ATOM 750 C CA . PHE A 1 109 ? 4.531 -3.162 36.107 1.00 13.54 107 PHE A CA 1
ATOM 751 C C . PHE A 1 109 ? 4.939 -3.800 37.430 1.00 12.75 107 PHE A C 1
ATOM 752 O O . PHE A 1 109 ? 4.654 -3.249 38.503 1.00 13.79 107 PHE A O 1
ATOM 760 N N . GLN A 1 110 ? 5.538 -4.982 37.372 1.00 10.62 108 GLN A N 1
ATOM 761 C CA . GLN A 1 110 ? 5.878 -5.695 38.594 1.00 12.04 108 GLN A CA 1
ATOM 762 C C . GLN A 1 110 ? 7.299 -6.202 38.692 1.00 10.40 108 GLN A C 1
ATOM 763 O O . GLN A 1 110 ? 7.958 -6.453 37.679 1.00 12.74 108 GLN A O 1
ATOM 769 N N . VAL A 1 111 ? 7.746 -6.379 39.932 1.00 10.91 109 VAL A N 1
ATOM 770 C CA . VAL A 1 111 ? 9.079 -6.871 40.242 1.00 11.61 109 VAL A CA 1
ATOM 771 C C . VAL A 1 111 ? 8.958 -7.868 41.397 1.00 13.42 109 VAL A C 1
ATOM 772 O O . VAL A 1 111 ? 8.244 -7.615 42.376 1.00 12.07 109 VAL A O 1
ATOM 776 N N . ARG A 1 112 ? 9.653 -8.997 41.287 1.00 12.58 110 ARG A N 1
ATOM 777 C CA . ARG A 1 112 ? 9.619 -9.993 42.349 1.00 14.84 110 ARG A CA 1
ATOM 778 C C . ARG A 1 112 ? 10.564 -9.560 43.462 1.00 13.12 110 ARG A C 1
ATOM 779 O O . ARG A 1 112 ? 11.663 -9.065 43.201 1.00 13.86 110 ARG A O 1
ATOM 795 N N . PRO A 1 114 ? 12.799 -10.230 47.209 1.00 15.51 112 PRO A N 1
ATOM 796 C CA . PRO A 1 114 ? 13.669 -11.274 47.762 1.00 17.06 112 PRO A CA 1
ATOM 797 C C . PRO A 1 114 ? 12.978 -12.321 48.623 1.00 17.06 112 PRO A C 1
ATOM 798 O O . PRO A 1 114 ? 13.563 -13.366 48.910 1.00 16.24 112 PRO A O 1
ATOM 802 N N . ASP A 1 115 ? 11.743 -12.061 49.048 1.00 16.30 113 ASP A N 1
ATOM 803 C CA . ASP A 1 115 ? 11.054 -13.045 49.869 1.00 15.10 113 ASP A CA 1
ATOM 804 C C . ASP A 1 115 ? 10.136 -13.931 49.040 1.00 16.47 113 ASP A C 1
ATOM 805 O O . ASP A 1 115 ? 9.419 -14.770 49.580 1.00 18.56 113 ASP A O 1
ATOM 810 N N . GLY A 1 116 ? 10.167 -13.752 47.724 1.00 16.75 114 GLY A N 1
ATOM 811 C CA . GLY A 1 116 ? 9.337 -14.568 46.854 1.00 15.49 114 GLY A CA 1
ATOM 812 C C . GLY A 1 116 ? 8.039 -13.911 46.428 1.00 14.59 114 GLY A C 1
ATOM 813 O O . GLY A 1 116 ? 7.482 -14.257 45.388 1.00 13.10 114 GLY A O 1
ATOM 814 N N . ASP A 1 117 ? 7.537 -12.978 47.233 1.00 11.81 115 ASP A N 1
ATOM 815 C CA . ASP A 1 117 ? 6.309 -12.281 46.866 1.00 11.98 115 ASP A CA 1
ATOM 816 C C . ASP A 1 117 ? 6.660 -11.181 45.862 1.00 12.62 115 ASP A C 1
ATOM 817 O O . ASP A 1 117 ? 7.842 -10.912 45.620 1.00 8.77 115 ASP A O 1
ATOM 822 N N . TRP A 1 118 ? 5.633 -10.546 45.299 1.00 11.12 116 TRP A N 1
ATOM 823 C CA . TRP A 1 118 ? 5.819 -9.494 44.299 1.00 11.66 116 TRP A CA 1
ATOM 824 C C . TRP A 1 118 ? 5.494 -8.075 44.731 1.00 10.44 116 TRP A C 1
ATOM 825 O O . TRP A 1 118 ? 4.739 -7.854 45.670 1.00 10.02 116 TRP A O 1
ATOM 836 N N . LEU A 1 119 ? 6.077 -7.119 44.016 1.00 11.12 117 LEU A N 1
ATOM 837 C CA . LEU A 1 119 ? 5.861 -5.706 44.270 1.00 11.85 117 LEU A CA 1
ATOM 838 C C . LEU A 1 119 ? 5.264 -5.058 43.017 1.00 13.14 117 LEU A C 1
ATOM 839 O O . LEU A 1 119 ? 5.688 -5.325 41.890 1.00 10.91 117 LEU A O 1
ATOM 844 N N . ASN A 1 120 ? 4.276 -4.201 43.235 1.00 13.18 118 ASN A N 1
ATOM 845 C CA . ASN A 1 120 ? 3.605 -3.492 42.157 1.00 15.68 118 ASN A CA 1
ATOM 846 C C . ASN A 1 120 ? 3.861 -1.992 42.187 1.00 14.66 118 ASN A C 1
ATOM 847 O O . ASN A 1 120 ? 3.969 -1.387 43.250 1.00 13.15 118 ASN A O 1
ATOM 852 N N . PHE A 1 121 ? 3.986 -1.412 41.000 1.00 13.82 119 PHE A N 1
ATOM 853 C CA . PHE A 1 121 ? 4.114 0.030 40.835 1.00 14.12 119 PHE A CA 1
ATOM 854 C C . PHE A 1 121 ? 2.816 0.199 40.066 1.00 13.90 119 PHE A C 1
ATOM 855 O O . PHE A 1 121 ? 2.598 -0.494 39.072 1.00 14.70 119 PHE A O 1
ATOM 863 N N . THR A 1 122 ? 1.937 1.081 40.520 1.00 13.45 120 THR A N 1
ATOM 864 C CA . THR A 1 122 ? 0.656 1.215 39.837 1.00 14.07 120 THR A CA 1
ATOM 865 C C . THR A 1 122 ? 0.152 2.651 39.767 1.00 15.11 120 THR A C 1
ATOM 866 O O . THR A 1 122 ? 0.501 3.490 40.604 1.00 15.23 120 THR A O 1
ATOM 870 N N . ALA A 1 123 ? -0.659 2.924 38.749 1.00 15.38 121 ALA A N 1
ATOM 871 C CA . ALA A 1 123 ? -1.241 4.244 38.538 1.00 15.83 121 ALA A CA 1
ATOM 872 C C . ALA A 1 123 ? -2.504 4.136 37.693 1.00 16.76 121 ALA A C 1
ATOM 873 O O . ALA A 1 123 ? -2.606 3.282 36.813 1.00 16.13 121 ALA A O 1
ATOM 875 N N . PRO A 1 124 ? -3.500 4.990 37.967 1.00 20.31 122 PRO A N 1
ATOM 876 C CA . PRO A 1 124 ? -4.731 4.933 37.175 1.00 21.85 122 PRO A CA 1
ATOM 877 C C . PRO A 1 124 ? -4.381 5.380 35.755 1.00 21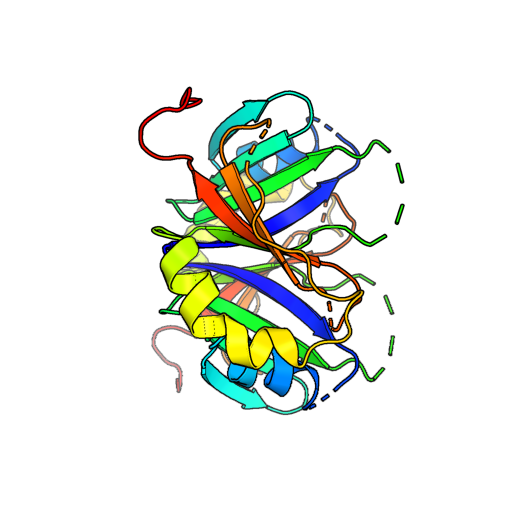.97 122 PRO A C 1
ATOM 878 O O . PRO A 1 124 ? -3.425 6.131 35.568 1.00 22.33 122 PRO A O 1
ATOM 882 N N . LEU A 1 125 ? -5.137 4.920 34.761 1.00 23.79 123 LEU A N 1
ATOM 883 C CA . LEU A 1 125 ? -4.882 5.316 33.373 1.00 24.61 123 LEU A CA 1
ATOM 884 C C . LEU A 1 125 ? -4.913 6.838 33.286 1.00 23.28 123 LEU A C 1
ATOM 885 O O . LEU A 1 125 ? -5.778 7.473 33.877 1.00 23.57 123 LEU A O 1
ATOM 890 N N . ALA A 1 126 ? -3.980 7.423 32.542 1.00 24.24 124 ALA A N 1
ATOM 891 C CA . ALA A 1 126 ? -3.913 8.876 32.430 1.00 22.24 124 ALA A CA 1
ATOM 892 C C . ALA A 1 126 ? -4.913 9.458 31.422 1.00 22.15 124 ALA A C 1
ATOM 893 O O . ALA A 1 126 ? -6.030 8.957 31.288 1.00 21.35 124 ALA A O 1
ATOM 895 N N . GLU A 1 127 ? -4.514 10.518 30.721 1.00 21.17 125 GLU A N 1
ATOM 896 C CA . GLU A 1 127 ? -5.396 11.171 29.755 1.00 21.92 125 GLU A CA 1
ATOM 897 C C . GLU A 1 127 ? -5.961 10.197 28.730 1.00 19.94 125 GLU A C 1
ATOM 898 O O . GLU A 1 127 ? -5.329 9.194 28.390 1.00 18.49 125 GLU A O 1
ATOM 904 N N . GLY A 1 128 ? -7.166 10.496 28.254 1.00 16.44 126 GLY A N 1
ATOM 905 C CA . GLY A 1 128 ? -7.795 9.661 27.249 1.00 15.68 126 GLY A CA 1
ATOM 906 C C . GLY A 1 128 ? -8.619 8.496 27.748 1.00 14.48 126 GLY A C 1
ATOM 907 O O . GLY A 1 128 ? -9.214 7.782 26.941 1.00 15.44 126 GLY A O 1
ATOM 908 N N . HIS A 1 129 ? -8.665 8.286 29.061 1.00 16.72 127 HIS A N 1
ATOM 909 C CA . HIS A 1 129 ? -9.436 7.168 29.598 1.00 17.21 127 HIS A CA 1
ATOM 910 C C . HIS A 1 129 ? -10.505 7.571 30.591 1.00 17.82 127 HIS A C 1
ATOM 911 O O . HIS A 1 129 ? -10.408 8.610 31.248 1.00 16.32 127 HIS A O 1
ATOM 918 N N . HIS A 1 130 ? -11.520 6.715 30.696 1.00 18.36 128 HIS A N 1
ATOM 919 C CA . HIS A 1 130 ? -12.596 6.901 31.650 1.00 20.49 128 HIS A CA 1
ATOM 920 C C . HIS A 1 130 ? -11.939 6.551 32.988 1.00 23.87 128 HIS A C 1
ATOM 921 O O . HIS A 1 130 ? -11.218 5.552 33.079 1.00 22.32 128 HIS A O 1
ATOM 928 N N . HIS A 1 131 ? -12.157 7.382 34.005 1.00 24.97 129 HIS A N 1
ATOM 929 C CA . HIS A 1 131 ? -11.562 7.157 35.322 1.00 28.61 129 HIS A CA 1
ATOM 930 C C . HIS A 1 131 ? -12.619 6.771 36.350 1.00 29.58 129 HIS A C 1
ATOM 931 O O . HIS A 1 131 ? -13.659 7.459 36.399 1.00 29.90 129 HIS A O 1
ATOM 938 N N . ILE B 1 6 ? -0.923 9.755 62.748 1.00 26.86 4 ILE B N 1
ATOM 939 C CA . ILE B 1 6 ? -0.642 8.618 61.817 1.00 26.03 4 ILE B CA 1
ATOM 940 C C . ILE B 1 6 ? 0.191 9.089 60.628 1.00 25.55 4 ILE B C 1
ATOM 941 O O . ILE B 1 6 ? -0.332 9.686 59.684 1.00 27.14 4 ILE B O 1
ATOM 946 N N . HIS B 1 7 ? 1.489 8.805 60.688 1.00 23.30 5 HIS B N 1
ATOM 947 C CA . HIS B 1 7 ? 2.446 9.205 59.661 1.00 21.98 5 HIS B CA 1
ATOM 948 C C . HIS B 1 7 ? 2.435 8.381 58.372 1.00 19.89 5 HIS B C 1
ATOM 949 O O . HIS B 1 7 ? 2.197 8.922 57.288 1.00 18.52 5 HIS B O 1
ATOM 956 N N . GLN B 1 8 ? 2.724 7.085 58.490 1.00 16.14 6 GLN B N 1
ATOM 957 C CA . GLN B 1 8 ? 2.767 6.187 57.337 1.00 13.86 6 GLN B CA 1
ATOM 958 C C . GLN B 1 8 ? 2.571 4.721 57.717 1.00 13.71 6 GLN B C 1
ATOM 959 O O . GLN B 1 8 ? 2.667 4.343 58.886 1.00 11.88 6 GLN B O 1
ATOM 965 N N . ILE B 1 9 ? 2.286 3.905 56.707 1.00 13.25 7 ILE B N 1
ATOM 966 C CA . ILE B 1 9 ? 2.095 2.466 56.875 1.00 11.89 7 ILE B CA 1
ATOM 967 C C . ILE B 1 9 ? 3.223 1.804 56.080 1.00 11.39 7 ILE B C 1
ATOM 968 O O . ILE B 1 9 ? 3.263 1.897 54.856 1.00 12.62 7 ILE B O 1
ATOM 973 N N . THR B 1 10 ? 4.157 1.157 56.763 1.00 10.82 8 THR B N 1
ATOM 974 C CA . THR B 1 10 ? 5.249 0.522 56.037 1.00 9.32 8 THR B CA 1
ATOM 975 C C . THR B 1 10 ? 5.194 -0.996 56.050 1.00 8.11 8 THR B C 1
ATOM 976 O O . THR B 1 10 ? 4.885 -1.615 57.073 1.00 7.68 8 THR B O 1
ATOM 980 N N . PRO B 1 11 ? 5.448 -1.616 54.889 1.00 7.79 9 PRO B N 1
ATOM 981 C CA . PRO B 1 11 ? 5.440 -3.075 54.864 1.00 6.36 9 PRO B CA 1
ATOM 982 C C . PRO B 1 11 ? 6.724 -3.422 55.628 1.00 7.46 9 PRO B C 1
ATOM 983 O O . PRO B 1 11 ? 7.655 -2.614 55.656 1.00 6.90 9 PRO B O 1
ATOM 987 N N . PHE B 1 12 ? 6.776 -4.583 56.265 1.00 9.20 10 PHE B N 1
ATOM 988 C CA . PHE B 1 12 ? 7.982 -4.995 56.988 1.00 9.27 10 PHE B CA 1
ATOM 989 C C . PHE B 1 12 ? 8.301 -6.349 56.394 1.00 9.03 10 PHE B C 1
ATOM 990 O O . PHE B 1 12 ? 7.647 -7.341 56.708 1.00 11.77 10 PHE B O 1
ATOM 998 N N . LEU B 1 13 ? 9.286 -6.372 55.504 1.00 7.89 11 LEU B N 1
ATOM 999 C CA . LEU B 1 13 ? 9.674 -7.591 54.815 1.00 8.58 11 LEU B CA 1
ATOM 1000 C C . LEU B 1 13 ? 10.765 -8.340 55.567 1.00 9.99 11 LEU B C 1
ATOM 1001 O O . LEU B 1 13 ? 11.614 -7.732 56.225 1.00 9.95 11 LEU B O 1
ATOM 1006 N N . HIS B 1 14 ? 10.733 -9.660 55.455 1.00 10.60 12 HIS B N 1
ATOM 1007 C CA . HIS B 1 14 ? 11.724 -10.519 56.091 1.00 12.29 12 HIS B CA 1
ATOM 1008 C C . HIS B 1 14 ? 12.417 -11.247 54.951 1.00 13.02 12 HIS B C 1
ATOM 1009 O O . HIS B 1 14 ? 11.829 -12.107 54.296 1.00 13.00 12 HIS B O 1
ATOM 1016 N N . ILE B 1 15 ? 13.668 -10.873 54.708 1.00 14.45 13 ILE B N 1
ATOM 1017 C CA . ILE B 1 15 ? 14.443 -11.438 53.609 1.00 14.92 13 ILE B CA 1
ATOM 1018 C C . ILE B 1 15 ? 15.694 -12.208 54.052 1.00 15.11 13 ILE B C 1
ATOM 1019 O O . ILE B 1 15 ? 16.270 -11.921 55.099 1.00 16.04 13 ILE B O 1
ATOM 1024 N N . PRO B 1 16 ? 16.142 -13.183 53.237 1.00 16.00 14 PRO B N 1
ATOM 1025 C CA . PRO B 1 16 ? 17.315 -14.013 53.532 1.00 16.75 14 PRO B CA 1
ATOM 1026 C C . PRO B 1 16 ? 18.705 -13.373 53.453 1.00 18.55 14 PRO B C 1
ATOM 1027 O O . PRO B 1 16 ? 19.626 -13.813 54.143 1.00 19.36 14 PRO B O 1
ATOM 1031 N N . ASP B 1 17 ? 18.862 -12.349 52.618 1.00 17.41 15 ASP B N 1
ATOM 1032 C CA . ASP B 1 17 ? 20.165 -11.706 52.446 1.00 19.41 15 ASP B CA 1
ATOM 1033 C C . ASP B 1 17 ? 20.029 -10.188 52.353 1.00 17.95 15 ASP B C 1
ATOM 1034 O O . ASP B 1 17 ? 19.552 -9.666 51.351 1.00 18.47 15 ASP B O 1
ATOM 1047 N N . GLN B 1 19 ? 22.227 -7.766 51.845 1.00 22.47 17 GLN B N 1
ATOM 1048 C CA . GLN B 1 19 ? 22.916 -7.137 50.727 1.00 22.59 17 GLN B CA 1
ATOM 1049 C C . GLN B 1 19 ? 22.150 -7.320 49.426 1.00 21.45 17 GLN B C 1
ATOM 1050 O O . GLN B 1 19 ? 22.051 -6.394 48.627 1.00 22.17 17 GLN B O 1
ATOM 1056 N N . GLU B 1 20 ? 21.605 -8.511 49.209 1.00 21.16 18 GLU B N 1
ATOM 1057 C CA . GLU B 1 20 ? 20.837 -8.758 47.998 1.00 19.53 18 GLU B CA 1
ATOM 1058 C C . GLU B 1 20 ? 19.571 -7.898 48.012 1.00 17.85 18 GLU B C 1
ATOM 1059 O O . GLU B 1 20 ? 19.181 -7.336 46.985 1.00 14.53 18 GLU B O 1
ATOM 1065 N N . ALA B 1 21 ? 18.940 -7.798 49.178 1.00 13.06 19 ALA B N 1
ATOM 1066 C CA . ALA B 1 21 ? 17.721 -7.007 49.321 1.00 13.94 19 ALA B CA 1
ATOM 1067 C C . ALA B 1 21 ? 18.018 -5.547 49.023 1.00 15.04 19 ALA B C 1
ATOM 1068 O O . ALA B 1 21 ? 17.254 -4.876 48.333 1.00 15.81 19 ALA B O 1
ATOM 1070 N N . LEU B 1 22 ? 19.138 -5.054 49.536 1.00 15.49 20 LEU B N 1
ATOM 1071 C CA . LEU B 1 22 ? 19.504 -3.664 49.303 1.00 17.31 20 LEU B CA 1
ATOM 1072 C C . LEU B 1 22 ? 19.827 -3.463 47.824 1.00 16.49 20 LEU B C 1
ATOM 1073 O O . LEU B 1 22 ? 19.545 -2.411 47.259 1.00 17.73 20 LEU B O 1
ATOM 1078 N N . THR B 1 23 ? 20.405 -4.479 47.190 1.00 17.15 21 THR B N 1
ATOM 1079 C CA . THR B 1 23 ? 20.736 -4.398 45.768 1.00 18.24 21 THR B CA 1
ATOM 1080 C C . THR B 1 23 ? 19.472 -4.191 44.938 1.00 18.13 21 THR B C 1
ATOM 1081 O O . THR B 1 23 ? 19.473 -3.448 43.959 1.00 18.72 21 THR B O 1
ATOM 1085 N N . LEU B 1 24 ? 18.394 -4.860 45.328 1.00 16.18 22 LEU B N 1
ATOM 1086 C CA . LEU B 1 24 ? 17.131 -4.732 44.611 1.00 14.51 22 LEU B CA 1
ATOM 1087 C C . LEU B 1 24 ? 16.447 -3.404 44.917 1.00 13.74 22 LEU B C 1
ATOM 1088 O O . LEU B 1 24 ? 16.240 -2.571 44.031 1.00 13.55 22 LEU B O 1
ATOM 1093 N N . PHE B 1 25 ? 16.108 -3.204 46.185 1.00 12.92 23 PHE B N 1
ATOM 1094 C CA . PHE B 1 25 ? 15.414 -1.995 46.604 1.00 13.45 23 PHE B CA 1
ATOM 1095 C C . PHE B 1 25 ? 16.158 -0.687 46.420 1.00 14.31 23 PHE B C 1
ATOM 1096 O O . PHE B 1 25 ? 15.565 0.297 46.000 1.00 13.57 23 PHE B O 1
ATOM 1104 N N . CYS B 1 26 ? 17.448 -0.666 46.719 1.00 15.72 24 CYS B N 1
ATOM 1105 C CA . CYS B 1 26 ? 18.200 0.571 46.579 1.00 17.94 24 CYS B CA 1
ATOM 1106 C C . CYS B 1 26 ? 18.782 0.795 45.191 1.00 18.41 24 CYS B C 1
ATOM 1107 O O . CYS B 1 26 ? 18.432 1.756 44.511 1.00 18.36 24 CYS B O 1
ATOM 1110 N N . ASP B 1 27 ? 19.658 -0.105 44.768 1.00 19.73 25 ASP B N 1
ATOM 1111 C CA . ASP B 1 27 ? 20.316 0.019 43.476 1.00 20.31 25 ASP B CA 1
ATOM 1112 C C . ASP B 1 27 ? 19.412 -0.182 42.262 1.00 19.32 25 ASP B C 1
ATOM 1113 O O . ASP B 1 27 ? 19.629 0.433 41.220 1.00 20.30 25 ASP B O 1
ATOM 1118 N N . THR B 1 28 ? 18.392 -1.022 42.386 1.00 17.44 26 THR B N 1
ATOM 1119 C CA . THR B 1 28 ? 17.508 -1.263 41.255 1.00 14.59 26 THR B CA 1
ATOM 1120 C C . THR B 1 28 ? 16.223 -0.431 41.265 1.00 12.60 26 THR B C 1
ATOM 1121 O O . THR B 1 28 ? 15.853 0.149 40.250 1.00 12.43 26 THR B O 1
ATOM 1125 N N . LEU B 1 29 ? 15.564 -0.353 42.415 1.00 10.75 27 LEU B N 1
ATOM 1126 C CA . LEU B 1 29 ? 14.316 0.378 42.531 1.00 11.30 27 LEU B CA 1
ATOM 1127 C C . LEU B 1 29 ? 14.436 1.836 42.985 1.00 13.90 27 LEU B C 1
ATOM 1128 O O . LEU B 1 29 ? 13.451 2.578 42.978 1.00 12.20 27 LEU B O 1
ATOM 1133 N N . GLY B 1 30 ? 15.636 2.240 43.384 1.00 15.01 28 GLY B N 1
ATOM 1134 C CA . GLY B 1 30 ? 15.851 3.621 43.781 1.00 16.59 28 GLY B CA 1
ATOM 1135 C C . GLY B 1 30 ? 15.573 4.010 45.218 1.00 19.00 28 GLY B C 1
ATOM 1136 O O . GLY B 1 30 ? 15.575 5.200 45.542 1.00 19.28 28 GLY B O 1
ATOM 1137 N N . PHE B 1 31 ? 15.321 3.026 46.078 1.00 17.93 29 PHE B N 1
ATOM 1138 C CA . PHE B 1 31 ? 15.062 3.300 47.485 1.00 19.60 29 PHE B CA 1
ATOM 1139 C C . PHE B 1 31 ? 16.337 3.851 48.095 1.00 20.51 29 PHE B C 1
ATOM 1140 O O . PHE B 1 31 ? 17.437 3.501 47.674 1.00 20.26 29 PHE B O 1
ATOM 1148 N N . GLU B 1 32 ? 16.188 4.705 49.095 1.00 21.37 30 GLU B N 1
ATOM 1149 C CA . GLU B 1 32 ? 17.342 5.268 49.764 1.00 23.11 30 GLU B CA 1
ATOM 1150 C C . GLU B 1 32 ? 17.450 4.612 51.137 1.00 23.28 30 GLU B C 1
ATOM 1151 O O . GLU B 1 32 ? 16.464 4.529 51.875 1.00 22.72 30 GLU B O 1
ATOM 1157 N N . LEU B 1 33 ? 18.633 4.109 51.469 1.00 21.53 31 LEU B N 1
ATOM 1158 C CA . LEU B 1 33 ? 18.824 3.496 52.772 1.00 21.39 31 LEU B CA 1
ATOM 1159 C C . LEU B 1 33 ? 18.973 4.641 53.771 1.00 22.33 31 LEU B C 1
ATOM 1160 O O . LEU B 1 33 ? 19.922 5.426 53.697 1.00 20.78 31 LEU B O 1
ATOM 1165 N N . LYS B 1 34 ? 18.025 4.744 54.696 1.00 21.54 32 LYS B N 1
ATOM 1166 C CA . LYS B 1 34 ? 18.045 5.812 55.688 1.00 24.21 32 LYS B CA 1
ATOM 1167 C C . LYS B 1 34 ? 18.707 5.425 57.003 1.00 25.48 32 LYS B C 1
ATOM 1168 O O . LYS B 1 34 ? 19.537 6.164 57.537 1.00 24.59 32 LYS B O 1
ATOM 1174 N N . TYR B 1 35 ? 18.346 4.260 57.523 1.00 25.92 33 TYR B N 1
ATOM 1175 C CA . TYR B 1 35 ? 18.900 3.819 58.791 1.00 28.41 33 TYR B CA 1
ATOM 1176 C C . TYR B 1 35 ? 19.148 2.322 58.832 1.00 27.79 33 TYR B C 1
ATOM 1177 O O . TYR B 1 35 ? 18.444 1.541 58.189 1.00 26.51 33 TYR B O 1
ATOM 1186 N N . ARG B 1 36 ? 20.155 1.923 59.599 1.00 29.20 34 ARG B N 1
ATOM 1187 C CA . ARG B 1 36 ? 20.477 0.518 59.717 1.00 30.27 34 ARG B CA 1
ATOM 1188 C C . ARG B 1 36 ? 21.169 0.176 61.035 1.00 31.55 34 ARG B C 1
ATOM 1189 O O . ARG B 1 36 ? 22.108 0.857 61.458 1.00 31.45 34 ARG B O 1
ATOM 1197 N N . HIS B 1 37 ? 20.678 -0.880 61.678 1.00 32.92 35 HIS B N 1
ATOM 1198 C CA . HIS B 1 37 ? 21.220 -1.384 62.939 1.00 34.18 35 HIS B CA 1
ATOM 1199 C C . HIS B 1 37 ? 21.082 -2.903 62.939 1.00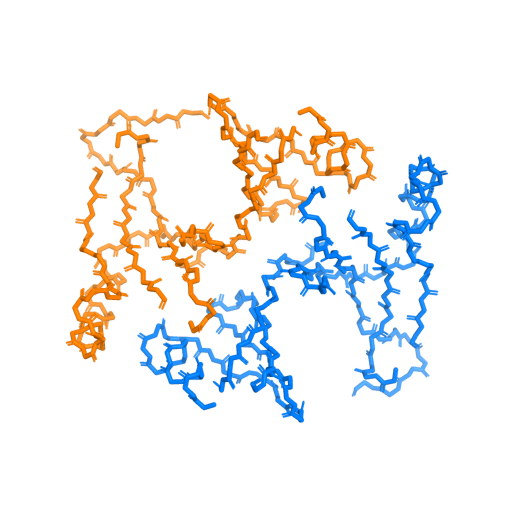 34.65 35 HIS B C 1
ATOM 1200 O O . HIS B 1 37 ? 19.975 -3.431 62.804 1.00 33.29 35 HIS B O 1
ATOM 1207 N N . SER B 1 38 ? 22.208 -3.599 63.086 1.00 33.91 36 SER B N 1
ATOM 1208 C CA . SER B 1 38 ? 22.237 -5.062 63.094 1.00 32.64 36 SER B CA 1
ATOM 1209 C C . SER B 1 38 ? 21.665 -5.642 61.800 1.00 30.85 36 SER B C 1
ATOM 1210 O O . SER B 1 38 ? 22.181 -5.362 60.718 1.00 31.86 36 SER B O 1
ATOM 1213 N N . ASN B 1 39 ? 20.613 -6.453 61.902 1.00 27.29 37 ASN B N 1
ATOM 1214 C CA . ASN B 1 39 ? 20.002 -7.043 60.710 1.00 24.78 37 ASN B CA 1
ATOM 1215 C C . ASN B 1 39 ? 18.701 -6.332 60.317 1.00 23.21 37 ASN B C 1
ATOM 1216 O O . ASN B 1 39 ? 17.869 -6.885 59.599 1.00 22.74 37 ASN B O 1
ATOM 1221 N N . TYR B 1 40 ? 18.535 -5.103 60.795 1.00 21.91 38 TYR B N 1
ATOM 1222 C CA . TYR B 1 40 ? 17.341 -4.313 60.501 1.00 21.57 38 TYR B CA 1
ATOM 1223 C C . TYR B 1 40 ? 17.709 -3.150 59.585 1.00 20.87 38 TYR B C 1
ATOM 1224 O O . TYR B 1 40 ? 18.794 -2.576 59.699 1.00 20.64 38 TYR B O 1
ATOM 1233 N N . ALA B 1 41 ? 16.804 -2.811 58.671 1.00 19.44 39 ALA B N 1
ATOM 1234 C CA . ALA B 1 41 ? 17.034 -1.714 57.740 1.00 18.19 39 ALA B CA 1
ATOM 1235 C C . ALA B 1 41 ? 15.756 -0.925 57.506 1.00 18.22 39 ALA B C 1
ATOM 1236 O O . ALA B 1 41 ? 14.669 -1.498 57.450 1.00 15.91 39 ALA B O 1
ATOM 1238 N N . TYR B 1 42 ? 15.897 0.389 57.367 1.00 16.58 40 TYR B N 1
ATOM 1239 C CA . TYR B 1 42 ? 14.763 1.268 57.114 1.00 16.76 40 TYR B CA 1
ATOM 1240 C C . TYR B 1 42 ? 15.058 2.075 55.852 1.00 17.24 40 TYR B C 1
ATOM 1241 O O . TYR B 1 42 ? 16.014 2.859 55.807 1.00 19.64 40 TYR B O 1
ATOM 1250 N N . LEU B 1 43 ? 14.236 1.882 54.826 1.00 14.36 41 LEU B N 1
ATOM 1251 C CA . LEU B 1 43 ? 14.433 2.566 53.555 1.00 14.73 41 LEU B CA 1
ATOM 1252 C C . LEU B 1 43 ? 13.270 3.493 53.236 1.00 14.88 41 LEU B C 1
ATOM 1253 O O . LEU B 1 43 ? 12.180 3.359 53.806 1.00 13.51 41 LEU B O 1
ATOM 1258 N N . GLU B 1 44 ? 13.515 4.431 52.324 1.00 13.53 42 GLU B N 1
ATOM 1259 C CA . GLU B 1 44 ? 12.492 5.365 51.872 1.00 14.02 42 GLU B CA 1
ATOM 1260 C C . GLU B 1 44 ? 12.588 5.613 50.372 1.00 15.94 42 GLU B C 1
ATOM 1261 O O . GLU B 1 44 ? 13.678 5.774 49.822 1.00 17.10 42 GLU B O 1
ATOM 1267 N N . LEU B 1 45 ? 11.440 5.605 49.709 1.00 15.04 43 LEU B N 1
ATOM 1268 C CA . LEU B 1 45 ? 11.385 5.891 48.285 1.00 17.17 43 LEU B CA 1
ATOM 1269 C C . LEU B 1 45 ? 10.623 7.202 48.273 1.00 17.96 43 LEU B C 1
ATOM 1270 O O . LEU B 1 45 ? 9.434 7.245 48.591 1.00 15.24 43 LEU B O 1
ATOM 1275 N N . SER B 1 46 ? 11.322 8.282 47.950 1.00 20.73 44 SER B N 1
ATOM 1276 C CA . SER B 1 46 ? 10.704 9.596 47.937 1.00 21.62 44 SER B CA 1
ATOM 1277 C C . SER B 1 46 ? 9.925 9.841 49.234 1.00 21.42 44 SER B C 1
ATOM 1278 O O . SER B 1 46 ? 8.813 10.377 49.215 1.00 21.84 44 SER B O 1
ATOM 1281 N N . GLY B 1 47 ? 10.508 9.424 50.355 1.00 20.66 45 GLY B N 1
ATOM 1282 C CA . GLY B 1 47 ? 9.879 9.637 51.647 1.00 20.84 45 GLY B CA 1
ATOM 1283 C C . GLY B 1 47 ? 9.049 8.514 52.240 1.00 20.85 45 GLY B C 1
ATOM 1284 O O . GLY B 1 47 ? 8.885 8.446 53.459 1.00 21.66 45 GLY B O 1
ATOM 1285 N N . CYS B 1 48 ? 8.520 7.638 51.393 1.00 18.39 46 CYS B N 1
ATOM 1286 C CA . CYS B 1 48 ? 7.697 6.525 51.866 1.00 16.63 46 CYS B CA 1
ATOM 1287 C C . CYS B 1 48 ? 8.567 5.400 52.431 1.00 14.77 46 CYS B C 1
ATOM 1288 O O . CYS B 1 48 ? 9.448 4.882 51.749 1.00 14.34 46 CYS B O 1
ATOM 1291 N N . GLY B 1 49 ? 8.298 5.019 53.676 1.00 12.81 47 GLY B N 1
ATOM 1292 C CA . GLY B 1 49 ? 9.088 3.995 54.338 1.00 12.91 47 GLY B CA 1
ATOM 1293 C C . GLY B 1 49 ? 8.830 2.527 54.038 1.00 13.32 47 GLY B C 1
ATOM 1294 O O . GLY B 1 49 ? 7.712 2.118 53.702 1.00 12.62 47 GLY B O 1
ATOM 1295 N N . LEU B 1 50 ? 9.895 1.744 54.183 1.00 11.30 48 LEU B N 1
ATOM 1296 C CA . LEU B 1 50 ? 9.895 0.301 53.974 1.00 12.52 48 LEU B CA 1
ATOM 1297 C C . LEU B 1 50 ? 10.917 -0.276 54.952 1.00 13.54 48 LEU B C 1
ATOM 1298 O O . LEU B 1 50 ? 12.057 0.181 55.011 1.00 13.32 48 LEU B O 1
ATOM 1303 N N . ARG B 1 51 ? 10.502 -1.269 55.727 1.00 11.01 49 ARG B N 1
ATOM 1304 C CA . ARG B 1 51 ? 11.381 -1.890 56.700 1.00 10.31 49 ARG B CA 1
ATOM 1305 C C . ARG B 1 51 ? 11.823 -3.275 56.257 1.00 11.63 49 ARG B C 1
ATOM 1306 O O . ARG B 1 51 ? 11.055 -4.026 55.659 1.00 11.47 49 ARG B O 1
ATOM 1314 N N . LEU B 1 52 ? 13.069 -3.608 56.556 1.00 11.32 50 LEU B N 1
ATOM 1315 C CA . LEU B 1 52 ? 13.620 -4.900 56.186 1.00 13.19 50 LEU B CA 1
ATOM 1316 C C . LEU B 1 52 ? 14.282 -5.554 57.391 1.00 14.98 50 LEU B C 1
ATOM 1317 O O . LEU B 1 52 ? 14.916 -4.887 58.209 1.00 14.18 50 LEU B O 1
ATOM 1322 N N . LEU B 1 53 ? 14.137 -6.867 57.492 1.00 16.17 51 LEU B N 1
ATOM 1323 C CA . LEU B 1 53 ? 14.742 -7.615 58.581 1.00 17.75 51 LEU B CA 1
ATOM 1324 C C . LEU B 1 53 ? 15.350 -8.854 57.935 1.00 17.76 51 LEU B C 1
ATOM 1325 O O . LEU B 1 53 ? 14.650 -9.615 57.270 1.00 16.04 51 LEU B O 1
ATOM 1330 N N . GLU B 1 54 ? 16.652 -9.052 58.111 1.00 19.97 52 GLU B N 1
ATOM 1331 C CA . GLU B 1 54 ? 17.293 -10.212 57.506 1.00 21.72 52 GLU B CA 1
ATOM 1332 C C . GLU B 1 54 ? 17.063 -11.452 58.351 1.00 22.75 52 GLU B C 1
ATOM 1333 O O . GLU B 1 54 ? 17.340 -11.459 59.552 1.00 23.30 52 GLU B O 1
ATOM 1339 N N . GLU B 1 55 ? 16.539 -12.493 57.709 1.00 24.07 53 GLU B N 1
ATOM 1340 C CA . GLU B 1 55 ? 16.269 -13.766 58.360 1.00 25.77 53 GLU B CA 1
ATOM 1341 C C . GLU B 1 55 ? 16.849 -14.854 57.460 1.00 27.59 53 GLU B C 1
ATOM 1342 O O . GLU B 1 55 ? 16.146 -15.426 56.625 1.00 26.62 53 GLU B O 1
ATOM 1348 N N . PRO B 1 56 ? 18.156 -15.144 57.618 1.00 28.95 54 PRO B N 1
ATOM 1349 C CA . PRO B 1 56 ? 18.872 -16.154 56.835 1.00 29.07 54 PRO B CA 1
ATOM 1350 C C . PRO B 1 56 ? 18.088 -17.444 56.627 1.00 30.49 54 PRO B C 1
ATOM 1351 O O . PRO B 1 56 ? 18.379 -18.205 55.703 1.00 31.78 54 PRO B O 1
ATOM 1355 N N . ALA B 1 66 ? 4.720 -16.614 63.162 1.00 26.13 64 ALA B N 1
ATOM 1356 C CA . ALA B 1 66 ? 4.148 -15.309 62.858 1.00 25.08 64 ALA B CA 1
ATOM 1357 C C . ALA B 1 66 ? 5.187 -14.212 63.067 1.00 24.64 64 ALA B C 1
ATOM 1358 O O . ALA B 1 66 ? 5.979 -14.246 64.015 1.00 24.93 64 ALA B O 1
ATOM 1360 N N . ARG B 1 67 ? 5.169 -13.237 62.170 1.00 23.42 65 ARG B N 1
ATOM 1361 C CA . ARG B 1 67 ? 6.101 -12.130 62.214 1.00 21.34 65 ARG B CA 1
ATOM 1362 C C . ARG B 1 67 ? 5.376 -10.821 61.939 1.00 19.35 65 ARG B C 1
ATOM 1363 O O . ARG B 1 67 ? 4.216 -10.819 61.535 1.00 17.43 65 ARG B O 1
ATOM 1371 N N . VAL B 1 68 ? 6.062 -9.707 62.160 1.00 16.01 66 VAL B N 1
ATOM 1372 C CA . VAL B 1 68 ? 5.468 -8.408 61.915 1.00 13.82 66 VAL B CA 1
ATOM 1373 C C . VAL B 1 68 ? 5.589 -8.104 60.424 1.00 11.90 66 VAL B C 1
ATOM 1374 O O . VAL B 1 68 ? 6.693 -8.043 59.894 1.00 10.28 66 VAL B O 1
ATOM 1378 N N . ALA B 1 69 ? 4.455 -7.909 59.754 1.00 10.06 67 ALA B N 1
ATOM 1379 C CA . ALA B 1 69 ? 4.469 -7.628 58.321 1.00 8.99 67 ALA B CA 1
ATOM 1380 C C . ALA B 1 69 ? 4.136 -6.181 58.010 1.00 9.02 67 ALA B C 1
ATOM 1381 O O . ALA B 1 69 ? 4.356 -5.713 56.898 1.00 8.62 67 ALA B O 1
ATOM 1383 N N . ILE B 1 70 ? 3.603 -5.471 58.995 1.00 7.11 68 ILE B N 1
ATOM 1384 C CA . ILE B 1 70 ? 3.258 -4.073 58.803 1.00 7.89 68 ILE B CA 1
ATOM 1385 C C . ILE B 1 70 ? 3.620 -3.278 60.043 1.00 9.66 68 ILE B C 1
ATOM 1386 O O . ILE B 1 70 ? 3.427 -3.751 61.163 1.00 7.25 68 ILE B O 1
ATOM 1391 N N . CYS B 1 71 ? 4.139 -2.073 59.826 1.00 10.97 69 CYS B N 1
ATOM 1392 C CA . CYS B 1 71 ? 4.502 -1.159 60.906 1.00 13.04 69 CYS B CA 1
ATOM 1393 C C . CYS B 1 71 ? 3.885 0.191 60.628 1.00 13.58 69 CYS B C 1
ATOM 1394 O O . CYS B 1 71 ? 4.129 0.784 59.575 1.00 15.01 69 CYS B O 1
ATOM 1397 N N . ILE B 1 72 ? 3.073 0.679 61.559 1.00 9.45 70 ILE B N 1
ATOM 1398 C CA . ILE B 1 72 ? 2.442 1.974 61.370 1.00 10.57 70 ILE B CA 1
ATOM 1399 C C . ILE B 1 72 ? 3.113 3.005 62.286 1.00 11.75 70 ILE B C 1
ATOM 1400 O O . ILE B 1 72 ? 3.018 2.919 63.511 1.00 12.50 70 ILE B O 1
ATOM 1405 N N . ASP B 1 73 ? 3.805 3.964 61.672 1.00 10.18 71 ASP B N 1
ATOM 1406 C CA . ASP B 1 73 ? 4.507 5.023 62.394 1.00 10.82 71 ASP B CA 1
ATOM 1407 C C . ASP B 1 73 ? 3.512 6.102 62.788 1.00 11.76 71 ASP B C 1
ATOM 1408 O O . ASP B 1 73 ? 2.771 6.612 61.947 1.00 12.41 71 ASP B O 1
ATOM 1413 N N . VAL B 1 74 ? 3.499 6.452 64.067 1.00 13.91 72 VAL B N 1
ATOM 1414 C CA . VAL B 1 74 ? 2.580 7.467 64.555 1.00 14.64 72 VAL B CA 1
ATOM 1415 C C . VAL B 1 74 ? 3.227 8.373 65.589 1.00 16.11 72 VAL B C 1
ATOM 1416 O O . VAL B 1 74 ? 4.308 8.085 66.098 1.00 16.04 72 VAL B O 1
ATOM 1420 N N . SER B 1 75 ? 2.546 9.470 65.888 1.00 18.43 73 SER B N 1
ATOM 1421 C CA . SER B 1 75 ? 2.991 10.408 66.905 1.00 23.34 73 SER B CA 1
ATOM 1422 C C . SER B 1 75 ? 2.005 10.184 68.053 1.00 24.13 73 SER B C 1
ATOM 1423 O O . SER B 1 75 ? 0.857 9.813 67.819 1.00 25.55 73 SER B O 1
ATOM 1426 N N . ASP B 1 76 ? 2.451 10.394 69.285 1.00 25.66 74 ASP B N 1
ATOM 1427 C CA . ASP B 1 76 ? 1.595 10.200 70.451 1.00 25.34 74 ASP B CA 1
ATOM 1428 C C . ASP B 1 76 ? 0.842 8.874 70.354 1.00 24.20 74 ASP B C 1
ATOM 1429 O O . ASP B 1 76 ? -0.379 8.844 70.144 1.00 23.65 74 ASP B O 1
ATOM 1434 N N . ILE B 1 77 ? 1.573 7.778 70.511 1.00 21.83 75 ILE B N 1
ATOM 1435 C CA . ILE B 1 77 ? 0.971 6.455 70.422 1.00 20.61 75 ILE B CA 1
ATOM 1436 C C . ILE B 1 77 ? 0.061 6.167 71.621 1.00 19.34 75 ILE B C 1
ATOM 1437 O O . ILE B 1 77 ? -0.811 5.306 71.558 1.00 19.27 75 ILE B O 1
ATOM 1442 N N . ASP B 1 78 ? 0.255 6.901 72.711 1.00 19.32 76 ASP B N 1
ATOM 1443 C CA . ASP B 1 78 ? -0.578 6.712 73.889 1.00 19.55 76 ASP B CA 1
ATOM 1444 C C . ASP B 1 78 ? -2.005 7.202 73.644 1.00 19.39 76 ASP B C 1
ATOM 1445 O O . ASP B 1 78 ? -2.971 6.526 74.010 1.00 17.27 76 ASP B O 1
ATOM 1450 N N . SER B 1 79 ? -2.153 8.366 73.018 1.00 19.40 77 SER B N 1
ATOM 1451 C CA . SER B 1 79 ? -3.496 8.862 72.748 1.00 20.95 77 SER B CA 1
ATOM 1452 C C . SER B 1 79 ? -4.177 7.941 71.735 1.00 19.00 77 SER B C 1
ATOM 1453 O O . SER B 1 79 ? -5.380 7.705 71.824 1.00 16.19 77 SER B O 1
ATOM 1456 N N . LEU B 1 80 ? -3.405 7.408 70.786 1.00 17.48 78 LEU B N 1
ATOM 1457 C CA . LEU B 1 80 ? -3.964 6.495 69.786 1.00 15.30 78 LEU B CA 1
ATOM 1458 C C . LEU B 1 80 ? -4.399 5.205 70.467 1.00 15.08 78 LEU B C 1
ATOM 1459 O O . LEU B 1 80 ? -5.487 4.699 70.206 1.00 15.94 78 LEU B O 1
ATOM 1464 N N . HIS B 1 81 ? -3.548 4.681 71.344 1.00 13.71 79 HIS B N 1
ATOM 1465 C CA . HIS B 1 81 ? -3.860 3.445 72.049 1.00 16.25 79 HIS B CA 1
ATOM 1466 C C . HIS B 1 81 ? -5.123 3.589 72.898 1.00 16.84 79 HIS B C 1
ATOM 1467 O O . HIS B 1 81 ? -5.926 2.662 72.991 1.00 15.22 79 HIS B O 1
ATOM 1474 N N . THR B 1 82 ? -5.291 4.754 73.519 1.00 15.66 80 THR B N 1
ATOM 1475 C CA . THR B 1 82 ? -6.464 5.011 74.350 1.00 14.66 80 THR B CA 1
ATOM 1476 C C . THR B 1 82 ? -7.719 5.064 73.492 1.00 15.04 80 THR B C 1
ATOM 1477 O O . THR B 1 82 ? -8.745 4.498 73.857 1.00 14.27 80 THR B O 1
ATOM 1481 N N . LYS B 1 83 ? -7.626 5.741 72.352 1.00 12.63 81 LYS B N 1
ATOM 1482 C CA . LYS B 1 83 ? -8.749 5.865 71.431 1.00 13.52 81 LYS B CA 1
ATOM 1483 C C . LYS B 1 83 ? -9.215 4.484 70.976 1.00 12.81 81 LYS B C 1
ATOM 1484 O O . LYS B 1 83 ? -10.417 4.214 70.897 1.00 11.42 81 LYS B O 1
ATOM 1490 N N . LEU B 1 84 ? -8.256 3.608 70.700 1.00 12.20 82 LEU B N 1
ATOM 1491 C CA . LEU B 1 84 ? -8.556 2.257 70.238 1.00 11.86 82 LEU B CA 1
ATOM 1492 C C . LEU B 1 84 ? -8.811 1.234 71.354 1.00 12.71 82 LEU B C 1
ATOM 1493 O O . LEU B 1 84 ? -9.365 0.170 71.095 1.00 12.03 82 LEU B O 1
ATOM 1498 N N . SER B 1 85 ? -8.416 1.556 72.584 1.00 14.98 83 SER B N 1
ATOM 1499 C CA . SER B 1 85 ? -8.564 0.637 73.724 1.00 17.07 83 SER B CA 1
ATOM 1500 C C . SER B 1 85 ? -9.860 -0.160 73.864 1.00 16.99 83 SER B C 1
ATOM 1501 O O . SER B 1 85 ? -9.814 -1.380 74.045 1.00 16.30 83 SER B O 1
ATOM 1504 N N . PRO B 1 86 ? -11.028 0.508 73.810 1.00 16.30 84 PRO B N 1
ATOM 1505 C CA . PRO B 1 86 ? -12.296 -0.219 73.938 1.00 16.44 84 PRO B CA 1
ATOM 1506 C C . PRO B 1 86 ? -12.445 -1.324 72.896 1.00 15.14 84 PRO B C 1
ATOM 1507 O O . PRO B 1 86 ? -12.914 -2.420 73.199 1.00 14.70 84 PRO B O 1
ATOM 1511 N N . ALA B 1 87 ? -12.039 -1.033 71.665 1.00 13.17 85 ALA B N 1
ATOM 1512 C CA . ALA B 1 87 ? -12.129 -2.016 70.591 1.00 13.97 85 ALA B CA 1
ATOM 1513 C C . ALA B 1 87 ? -11.066 -3.107 70.744 1.00 13.83 85 ALA B C 1
ATOM 1514 O O . ALA B 1 87 ? -11.322 -4.272 70.448 1.00 16.02 85 ALA B O 1
ATOM 1516 N N . LEU B 1 88 ? -9.877 -2.730 71.210 1.00 14.66 86 LEU B N 1
ATOM 1517 C CA . LEU B 1 88 ? -8.792 -3.692 71.402 1.00 13.82 86 LEU B CA 1
ATOM 1518 C C . LEU B 1 88 ? -9.134 -4.689 72.516 1.00 15.67 8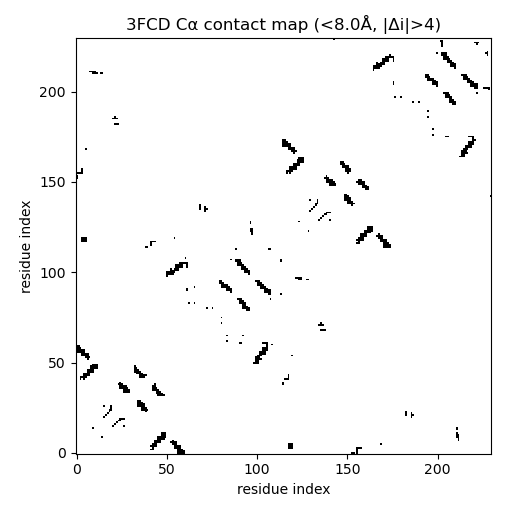6 LEU B C 1
ATOM 1519 O O . LEU B 1 88 ? -8.628 -5.812 72.531 1.00 14.92 86 LEU B O 1
ATOM 1524 N N . GLU B 1 89 ? -9.994 -4.270 73.443 1.00 16.58 87 GLU B N 1
ATOM 1525 C CA . GLU B 1 89 ? -10.419 -5.125 74.549 1.00 19.93 87 GLU B CA 1
ATOM 1526 C C . GLU B 1 89 ? -11.296 -6.272 74.050 1.00 18.10 87 GLU B C 1
ATOM 1527 O O . GLU B 1 89 ? -11.483 -7.263 74.749 1.00 21.03 87 GLU B O 1
ATOM 1533 N N . ASN B 1 90 ? -11.836 -6.137 72.844 1.00 17.94 88 ASN B N 1
ATOM 1534 C CA . ASN B 1 90 ? -12.687 -7.175 72.273 1.00 16.31 88 ASN B CA 1
ATOM 1535 C C . ASN B 1 90 ? -11.938 -8.194 71.409 1.00 15.98 88 ASN B C 1
ATOM 1536 O O . ASN B 1 90 ? -12.536 -9.148 70.905 1.00 15.77 88 ASN B O 1
ATOM 1541 N N . LEU B 1 91 ? -10.637 -7.993 71.230 1.00 14.36 89 LEU B N 1
ATOM 1542 C CA . LEU B 1 91 ? -9.831 -8.926 70.441 1.00 14.81 89 LEU B CA 1
ATOM 1543 C C . LEU B 1 91 ? -9.405 -10.090 71.323 1.00 13.04 89 LEU B C 1
ATOM 1544 O O . LEU B 1 91 ? -9.274 -9.938 72.542 1.00 13.56 89 LEU B O 1
ATOM 1549 N N . PRO B 1 92 ? -9.198 -11.277 70.727 1.00 14.32 90 PRO B N 1
ATOM 1550 C CA . PRO B 1 92 ? -8.767 -12.416 71.543 1.00 14.15 90 PRO B CA 1
ATOM 1551 C C . PRO B 1 92 ? -7.496 -11.974 72.284 1.00 16.31 90 PRO B C 1
ATOM 1552 O O . PRO B 1 92 ? -6.638 -11.308 71.700 1.00 15.44 90 PRO B O 1
ATOM 1556 N N . ALA B 1 93 ? -7.373 -12.328 73.558 1.00 16.14 91 ALA B N 1
ATOM 1557 C CA . ALA B 1 93 ? -6.211 -11.929 74.350 1.00 19.15 91 ALA B CA 1
ATOM 1558 C C . ALA B 1 93 ? -4.849 -12.222 73.709 1.00 18.96 91 ALA B C 1
ATOM 1559 O O . ALA B 1 93 ? -3.902 -11.458 73.884 1.00 19.34 91 ALA B O 1
ATOM 1561 N N . ASP B 1 94 ? -4.748 -13.321 72.971 1.00 19.48 92 ASP B N 1
ATOM 1562 C CA . ASP B 1 94 ? -3.484 -13.692 72.337 1.00 20.03 92 ASP B CA 1
ATOM 1563 C C . ASP B 1 94 ? -3.281 -13.009 70.980 1.00 19.38 92 ASP B C 1
ATOM 1564 O O . ASP B 1 94 ? -2.330 -13.317 70.256 1.00 17.28 92 ASP B O 1
ATOM 1569 N N . GLN B 1 95 ? -4.170 -12.083 70.633 1.00 17.86 93 GLN B N 1
ATOM 1570 C CA . GLN B 1 95 ? -4.053 -11.378 69.359 1.00 15.80 93 GLN B CA 1
ATOM 1571 C C . GLN B 1 95 ? -3.739 -9.895 69.520 1.00 15.65 93 GLN B C 1
ATOM 1572 O O . GLN B 1 95 ? -3.854 -9.114 68.569 1.00 13.58 93 GLN B O 1
ATOM 1578 N N . VAL B 1 96 ? -3.337 -9.514 70.730 1.00 13.49 94 VAL B N 1
ATOM 1579 C CA . VAL B 1 96 ? -2.984 -8.131 71.024 1.00 14.93 94 VAL B CA 1
ATOM 1580 C C . VAL B 1 96 ? -1.923 -8.050 72.123 1.00 15.34 94 VAL B C 1
ATOM 1581 O O . VAL B 1 96 ? -1.900 -8.866 73.050 1.00 14.20 94 VAL B O 1
ATOM 1585 N N . GLU B 1 97 ? -1.033 -7.071 71.999 1.00 15.21 95 GLU B N 1
ATOM 1586 C CA . GLU B 1 97 ? 0.025 -6.854 72.980 1.00 16.11 95 GLU B CA 1
ATOM 1587 C C . GLU B 1 97 ? -0.111 -5.429 73.523 1.00 16.59 95 GLU B C 1
ATOM 1588 O O . GLU B 1 97 ? -0.522 -4.522 72.806 1.00 15.76 95 GLU B O 1
ATOM 1594 N N . PRO B 1 98 ? 0.225 -5.219 74.803 1.00 16.87 96 PRO B N 1
ATOM 1595 C CA . PRO B 1 98 ? 0.124 -3.891 75.413 1.00 17.26 96 PRO B CA 1
ATOM 1596 C C . PRO B 1 98 ? 1.269 -2.963 75.016 1.00 16.77 96 PRO B C 1
ATOM 1597 O O . PRO B 1 98 ? 2.272 -3.402 74.455 1.00 15.56 96 PRO B O 1
ATOM 1601 N N . LEU B 1 99 ? 1.105 -1.677 75.304 1.00 18.03 97 LEU B N 1
ATOM 1602 C CA . LEU B 1 99 ? 2.129 -0.688 75.003 1.00 17.84 97 LEU B CA 1
ATOM 1603 C C . LEU B 1 99 ? 3.409 -1.058 75.748 1.00 19.67 97 LEU B C 1
ATOM 1604 O O . LEU B 1 99 ? 3.370 -1.383 76.934 1.00 18.87 97 LEU B O 1
ATOM 1609 N N . LYS B 1 100 ? 4.540 -1.012 75.052 1.00 20.35 98 LYS B N 1
ATOM 1610 C CA . LYS B 1 100 ? 5.821 -1.339 75.668 1.00 22.93 98 LYS B CA 1
ATOM 1611 C C . LYS B 1 100 ? 6.969 -0.543 75.065 1.00 22.97 98 LYS B C 1
ATOM 1612 O O . LYS B 1 100 ? 7.088 -0.435 73.841 1.00 22.53 98 LYS B O 1
ATOM 1618 N N . ASN B 1 101 ? 7.801 0.020 75.937 1.00 21.75 99 ASN B N 1
ATOM 1619 C CA . ASN B 1 101 ? 8.966 0.788 75.517 1.00 23.11 99 ASN B CA 1
ATOM 1620 C C . ASN B 1 101 ? 10.010 -0.237 75.110 1.00 23.63 99 ASN B C 1
ATOM 1621 O O . ASN B 1 101 ? 10.421 -1.067 75.924 1.00 22.85 99 ASN B O 1
ATOM 1634 N N . PRO B 1 103 ? 13.775 -1.664 73.516 1.00 24.76 101 PRO B N 1
ATOM 1635 C CA . PRO B 1 103 ? 15.216 -1.418 73.623 1.00 25.29 101 PRO B CA 1
ATOM 1636 C C . PRO B 1 103 ? 15.759 -0.555 72.485 1.00 24.45 101 PRO B C 1
ATOM 1637 O O . PRO B 1 103 ? 16.689 0.224 72.685 1.00 26.06 101 PRO B O 1
ATOM 1641 N N . TYR B 1 104 ? 15.173 -0.685 71.297 1.00 22.01 102 TYR B N 1
ATOM 1642 C CA . TYR B 1 104 ? 15.644 0.074 70.143 1.00 22.42 102 TYR B CA 1
ATOM 1643 C C . TYR B 1 104 ? 15.130 1.507 69.982 1.00 21.45 102 TYR B C 1
ATOM 1644 O O . TYR B 1 104 ? 15.229 2.089 68.902 1.00 22.14 102 TYR B O 1
ATOM 1653 N N . GLY B 1 105 ? 14.587 2.073 71.056 1.00 22.22 103 GLY B N 1
ATOM 1654 C CA . GLY B 1 105 ? 14.133 3.454 71.015 1.00 21.21 103 GLY B CA 1
ATOM 1655 C C . GLY B 1 105 ? 12.755 3.794 70.483 1.00 21.45 103 GLY B C 1
ATOM 1656 O O . GLY B 1 105 ? 12.518 4.939 70.100 1.00 21.51 103 GLY B O 1
ATOM 1657 N N . GLN B 1 106 ? 11.850 2.821 70.452 1.00 20.59 104 GLN B N 1
ATOM 1658 C CA . GLN B 1 106 ? 10.486 3.056 69.976 1.00 19.35 104 GLN B CA 1
ATOM 1659 C C . GLN B 1 106 ? 9.498 2.533 71.012 1.00 16.91 104 GLN B C 1
ATOM 1660 O O . GLN B 1 106 ? 9.789 1.579 71.728 1.00 16.10 104 GLN B O 1
ATOM 1666 N N . ARG B 1 107 ? 8.338 3.173 71.107 1.00 17.01 105 ARG B N 1
ATOM 1667 C CA . ARG B 1 107 ? 7.284 2.716 72.007 1.00 15.95 105 ARG B CA 1
ATOM 1668 C C . ARG B 1 107 ? 6.301 2.103 71.019 1.00 15.62 105 ARG B C 1
ATOM 1669 O O . ARG B 1 107 ? 6.054 2.684 69.959 1.00 15.06 105 ARG B O 1
ATOM 1677 N N . GLU B 1 108 ? 5.733 0.950 71.346 1.00 15.69 106 GLU B N 1
ATOM 1678 C CA . GLU B 1 108 ? 4.821 0.325 70.404 1.00 17.45 106 GLU B CA 1
ATOM 1679 C C . GLU B 1 108 ? 3.878 -0.692 71.023 1.00 15.94 106 GLU B C 1
ATOM 1680 O O . GLU B 1 108 ? 4.045 -1.094 72.178 1.00 15.94 106 GLU B O 1
ATOM 1686 N N . PHE B 1 109 ? 2.859 -1.076 70.258 1.00 13.36 107 PHE B N 1
ATOM 1687 C CA . PHE B 1 109 ? 1.934 -2.117 70.689 1.00 12.37 107 PHE B CA 1
ATOM 1688 C C . PHE B 1 109 ? 1.582 -2.924 69.450 1.00 11.78 107 PHE B C 1
ATOM 1689 O O . PHE B 1 109 ? 1.718 -2.432 68.324 1.00 12.69 107 PHE B O 1
ATOM 1697 N N . GLN B 1 110 ? 1.170 -4.171 69.642 1.00 10.17 108 GLN B N 1
ATOM 1698 C CA . GLN B 1 110 ? 0.889 -5.026 68.497 1.00 9.89 108 GLN B CA 1
ATOM 1699 C C . GLN B 1 110 ? -0.493 -5.642 68.437 1.00 7.64 108 GLN B C 1
ATOM 1700 O O . GLN B 1 110 ? -1.122 -5.883 69.461 1.00 9.41 108 GLN B O 1
ATOM 1706 N N . VAL B 1 111 ? -0.935 -5.917 67.213 1.00 9.78 109 VAL B N 1
ATOM 1707 C CA . VAL B 1 111 ? -2.235 -6.527 66.943 1.00 11.46 109 VAL B CA 1
ATOM 1708 C C . VAL B 1 111 ? -2.027 -7.576 65.848 1.00 10.27 109 VAL B C 1
ATOM 1709 O O . VAL B 1 111 ? -1.342 -7.310 64.863 1.00 9.53 109 VAL B O 1
ATOM 1713 N N . ARG B 1 112 ? -2.607 -8.761 66.010 1.00 11.03 110 ARG B N 1
ATOM 1714 C CA . ARG B 1 112 ? -2.438 -9.796 64.995 1.00 13.26 110 ARG B CA 1
ATOM 1715 C C . ARG B 1 112 ? -3.453 -9.610 63.875 1.00 13.05 110 ARG B C 1
ATOM 1716 O O . ARG B 1 112 ? -4.619 -9.313 64.121 1.00 13.09 110 ARG B O 1
ATOM 1732 N N . PRO B 1 114 ? -5.533 -10.840 60.187 1.00 15.23 112 PRO B N 1
ATOM 1733 C CA . PRO B 1 114 ? -6.274 -11.987 59.655 1.00 16.20 112 PRO B CA 1
ATOM 1734 C C . PRO B 1 114 ? -5.416 -13.041 58.948 1.00 16.11 112 PRO B C 1
ATOM 1735 O O . PRO B 1 114 ? -5.762 -14.226 58.939 1.00 15.35 112 PRO B O 1
ATOM 1739 N N . ASP B 1 115 ? -4.293 -12.630 58.368 1.00 15.23 113 ASP B N 1
ATOM 1740 C CA . ASP B 1 115 ? -3.442 -13.598 57.691 1.00 14.46 113 ASP B CA 1
ATOM 1741 C C . ASP B 1 115 ? -2.468 -14.291 58.643 1.00 15.01 113 ASP B C 1
ATOM 1742 O O . ASP B 1 115 ? -1.689 -15.141 58.223 1.00 17.16 113 ASP B O 1
ATOM 1747 N N . GLY B 1 116 ? -2.500 -13.942 59.925 1.00 11.52 114 GLY B N 1
ATOM 1748 C CA . GLY B 1 116 ? -1.590 -14.602 60.848 1.00 13.06 114 GLY B CA 1
ATOM 1749 C C . GLY B 1 116 ? -0.331 -13.824 61.189 1.00 12.82 114 GLY B C 1
ATOM 1750 O O . GLY B 1 116 ? 0.352 -14.145 62.157 1.00 14.33 114 GLY B O 1
ATOM 1751 N N . ASP B 1 117 ? -0.001 -12.815 60.395 1.00 12.35 115 ASP B N 1
ATOM 1752 C CA . ASP B 1 117 ? 1.163 -11.999 60.709 1.00 12.28 115 ASP B CA 1
ATOM 1753 C C . ASP B 1 117 ? 0.713 -10.906 61.669 1.00 10.97 115 ASP B C 1
ATOM 1754 O O . ASP B 1 117 ? -0.476 -10.759 61.936 1.00 10.82 115 ASP B O 1
ATOM 1759 N N . TRP B 1 118 ? 1.663 -10.141 62.185 1.00 10.53 116 TRP B N 1
ATOM 1760 C CA . TRP B 1 118 ? 1.344 -9.087 63.124 1.00 11.46 116 TRP B CA 1
ATOM 1761 C C . TRP B 1 118 ? 1.510 -7.700 62.554 1.00 11.05 116 TRP B C 1
ATOM 1762 O O . TRP B 1 118 ? 2.233 -7.490 61.583 1.00 12.67 116 TRP B O 1
ATOM 1773 N N . LEU B 1 119 ? 0.814 -6.759 63.177 1.00 11.58 117 LEU B N 1
ATOM 1774 C CA . LEU B 1 119 ? 0.873 -5.363 62.806 1.00 10.34 117 LEU B CA 1
ATOM 1775 C C . LEU B 1 119 ? 1.419 -4.607 64.013 1.00 11.27 117 LEU B C 1
ATOM 1776 O O . LEU B 1 119 ? 1.016 -4.849 65.149 1.00 10.07 117 LEU B O 1
ATOM 1781 N N . ASN B 1 120 ? 2.341 -3.692 63.743 1.00 11.65 118 ASN B N 1
ATOM 1782 C CA . ASN B 1 120 ? 2.979 -2.873 64.758 1.00 13.58 118 ASN B CA 1
ATOM 1783 C C . ASN B 1 120 ? 2.551 -1.413 64.664 1.00 13.01 118 ASN B C 1
ATOM 1784 O O . ASN B 1 120 ? 2.407 -0.872 63.572 1.00 9.35 118 ASN B O 1
ATOM 1789 N N . PHE B 1 121 ? 2.327 -0.787 65.812 1.00 12.31 119 PHE B N 1
ATOM 1790 C CA . PHE B 1 121 ? 2.024 0.638 65.863 1.00 14.20 119 PHE B CA 1
ATOM 1791 C C . PHE B 1 121 ? 3.290 1.073 66.569 1.00 15.72 119 PHE B C 1
ATOM 1792 O O . PHE B 1 121 ? 3.679 0.441 67.542 1.00 13.91 119 PHE B O 1
ATOM 1800 N N . THR B 1 122 ? 3.948 2.122 66.088 1.00 15.78 120 THR B N 1
ATOM 1801 C CA . THR B 1 122 ? 5.195 2.526 66.714 1.00 16.43 120 THR B CA 1
ATOM 1802 C C . THR B 1 122 ? 5.517 4.014 66.636 1.00 15.89 120 THR B C 1
ATOM 1803 O O . THR B 1 122 ? 5.233 4.680 65.644 1.00 15.42 120 THR B O 1
ATOM 1807 N N . ALA B 1 123 ? 6.119 4.525 67.702 1.00 16.95 121 ALA B N 1
ATOM 1808 C CA . ALA B 1 123 ? 6.504 5.927 67.781 1.00 17.98 121 ALA B CA 1
ATOM 1809 C C . ALA B 1 123 ? 7.827 6.022 68.528 1.00 18.25 121 ALA B C 1
ATOM 1810 O O . ALA B 1 123 ? 8.080 5.247 69.443 1.00 16.16 121 ALA B O 1
ATOM 1812 N N . PRO B 1 124 ? 8.698 6.966 68.135 1.00 20.82 122 PRO B N 1
ATOM 1813 C CA . PRO B 1 124 ? 9.981 7.097 68.832 1.00 21.60 122 PRO B CA 1
ATOM 1814 C C . PRO B 1 124 ? 9.748 7.597 70.258 1.00 21.96 122 PRO B C 1
ATOM 1815 O O . PRO B 1 124 ? 8.786 8.323 70.511 1.00 21.73 122 PRO B O 1
ATOM 1819 N N . LEU B 1 125 ? 10.619 7.203 71.182 1.00 22.39 123 LEU B N 1
ATOM 1820 C CA . LEU B 1 125 ? 10.495 7.633 72.577 1.00 24.27 123 LEU B CA 1
ATOM 1821 C C . LEU B 1 125 ? 10.653 9.148 72.703 1.00 24.51 123 LEU B C 1
ATOM 1822 O O . LEU B 1 125 ? 11.486 9.742 72.030 1.00 25.78 123 LEU B O 1
ATOM 1827 N N . ALA B 1 126 ? 9.856 9.771 73.568 1.00 25.14 124 ALA B N 1
ATOM 1828 C CA . ALA B 1 126 ? 9.925 11.219 73.742 1.00 24.47 124 ALA B CA 1
ATOM 1829 C C . ALA B 1 126 ? 10.944 11.628 74.808 1.00 24.18 124 ALA B C 1
ATOM 1830 O O . ALA B 1 126 ? 12.017 11.033 74.917 1.00 24.87 124 ALA B O 1
ATOM 1832 N N . GLU B 1 127 ? 10.604 12.638 75.601 1.00 23.61 125 GLU B N 1
ATOM 1833 C CA . GLU B 1 127 ? 11.514 13.121 76.626 1.00 22.11 125 GLU B CA 1
ATOM 1834 C C . GLU B 1 127 ? 11.906 12.068 77.657 1.00 19.16 125 GLU B C 1
ATOM 1835 O O . GLU B 1 127 ? 11.166 11.119 77.918 1.00 18.66 125 GLU B O 1
ATOM 1841 N N . GLY B 1 128 ? 13.091 12.238 78.231 1.00 18.72 126 GLY B N 1
ATOM 1842 C CA . GLY B 1 128 ? 13.566 11.312 79.240 1.00 16.33 126 GLY B CA 1
ATOM 1843 C C . GLY B 1 128 ? 14.262 10.071 78.716 1.00 16.57 126 GLY B C 1
ATOM 1844 O O . GLY B 1 128 ? 14.687 9.228 79.499 1.00 14.92 126 GLY B O 1
ATOM 1845 N N . HIS B 1 129 ? 14.399 9.950 77.400 1.00 16.00 127 HIS B N 1
ATOM 1846 C CA . HIS B 1 129 ? 15.046 8.769 76.838 1.00 17.64 127 HIS B CA 1
ATOM 1847 C C . HIS B 1 129 ? 16.150 9.061 75.840 1.00 16.72 127 HIS B C 1
ATOM 1848 O O . HIS B 1 129 ? 16.216 10.142 75.254 1.00 15.55 127 HIS B O 1
ATOM 1855 N N . HIS B 1 130 ? 17.010 8.067 75.651 1.00 16.61 128 HIS B N 1
ATOM 1856 C CA . HIS B 1 130 ? 18.075 8.160 74.674 1.00 18.02 128 HIS B CA 1
ATOM 1857 C C . HIS B 1 130 ? 17.367 8.037 73.326 1.00 19.15 128 HIS B C 1
ATOM 1858 O O . HIS B 1 130 ? 16.557 7.128 73.128 1.00 19.22 128 HIS B O 1
ATOM 1865 N N . HIS B 1 131 ? 17.641 8.969 72.421 1.00 20.55 129 HIS B N 1
ATOM 1866 C CA . HIS B 1 131 ? 17.039 8.937 71.095 1.00 23.55 129 HIS B CA 1
ATOM 1867 C C . HIS B 1 131 ? 18.108 8.494 70.100 1.00 24.87 129 HIS B C 1
ATOM 1868 O O . HIS B 1 131 ? 19.198 9.067 70.054 1.00 25.26 129 HIS B O 1
ATOM 1875 N N . HIS B 1 132 ? 17.790 7.471 69.315 1.00 26.05 130 HIS B N 1
ATOM 1876 C CA . HIS B 1 132 ? 18.714 6.930 68.323 1.00 29.47 130 HIS B CA 1
ATOM 1877 C C . HIS B 1 132 ? 18.578 7.664 66.992 1.00 29.86 130 HIS B C 1
ATOM 1878 O O . HIS B 1 132 ? 17.469 7.975 66.555 1.00 30.85 130 HIS B O 1
ATOM 1885 N N . HIS B 1 133 ? 19.711 7.938 66.352 1.00 30.87 131 HIS B N 1
ATOM 1886 C CA . HIS B 1 133 ? 19.723 8.633 65.066 1.00 31.98 131 HIS B CA 1
ATOM 1887 C C . HIS B 1 133 ? 20.013 7.642 63.939 1.00 32.57 131 HIS B C 1
ATOM 1888 O O . HIS B 1 133 ? 19.481 7.836 62.823 1.00 32.69 131 HIS B O 1
#

Sequence (230 aa):
IHQITPFLHIPDQEALTLFCDTLGFELKYRHSNYAYLELSGCGLRLLEEPARVAICIDVSDIDSLHTKLSPALENLPADQVEPLKNPYGQREFQVRPDGDWLNFTAPLAEGHHHIHQITPFLHIPDQEALTLFCDTLGFELKYRHSNYAYLELSGCGLRLLEEPARVAICIDVSDIDSLHTKLSPALENLPADQVEPLKNPYGQREFQVRPDGDWLNFTAPLAEGHHHHH

Foldseek 3Di:
DQAKEFEEEALAVVVCCCCCVPVNWAWDDDDDQKTWIGDVNHIYIYGYDCLEEGMEAEDDPVVVVCVVCVVVLVPDDPVQWADFDAPVFKTWIWGFVVGHIYIYIYGDDPPDDD/DQAKEFAEEELDVVVCCCVPVPVPWAFDDDDDQKTWTHDPRHIYIYGHDCLEEGMEAEDDPVVVVCVVCVVVVVPDDPVQWADWDAPQFKIWIWGFVVGRIYIYIYGDDPPDDGDD